Protein AF-0000000079763916 (afdb_homodimer)

Foldseek 3Di:
DVVVVVVVVVVVPPVCDVCVVVVVVVVVVVVVVVVVVVVVVVVVVVVVVVLVVLLVCVVVVHDHDPVCVVVSVVVVVVVVVVVVVVVVVCVVVVD/DVVVVVVVVVVCPPVCDVCVVVVVVVVVVVVVVVVVVVVVVVVVVVVVVVLVVLLVCVVVVHDHDPVCVVVSVVVVVVVVVVVVVVVVVCVVVVD

Structure (mmCIF, N/CA/C/O backbone):
data_AF-0000000079763916-model_v1
#
loop_
_entity.id
_entity.type
_entity.pdbx_description
1 polymer 'Uncharacterized protein'
#
loop_
_atom_site.group_PDB
_atom_site.id
_atom_site.type_symbol
_atom_site.label_atom_id
_atom_site.label_alt_id
_atom_site.label_comp_id
_atom_site.label_asym_id
_atom_site.label_entity_id
_atom_site.label_seq_id
_atom_site.pdbx_PDB_ins_code
_atom_site.Cartn_x
_atom_site.Cartn_y
_atom_site.Cartn_z
_atom_site.occupancy
_atom_site.B_iso_or_equiv
_atom_site.auth_seq_id
_atom_site.auth_comp_id
_atom_site.auth_asym_id
_atom_site.auth_atom_id
_atom_site.pdbx_PDB_model_num
ATOM 1 N N . MET A 1 1 ? 4.301 29.5 -4.023 1 49.72 1 MET A N 1
ATOM 2 C CA . MET A 1 1 ? 5.234 28.391 -3.797 1 49.72 1 MET A CA 1
ATOM 3 C C . MET A 1 1 ? 6.625 28.922 -3.457 1 49.72 1 MET A C 1
ATOM 5 O O . MET A 1 1 ? 7.387 28.266 -2.748 1 49.72 1 MET A O 1
ATOM 9 N N . SER A 1 2 ? 6.918 30.25 -3.809 1 58.72 2 SER A N 1
ATOM 10 C CA . SER A 1 2 ? 8.164 30.984 -3.609 1 58.72 2 SER A CA 1
ATOM 11 C C . SER A 1 2 ? 8.359 31.359 -2.145 1 58.72 2 SER A C 1
ATOM 13 O O . SER A 1 2 ? 9.453 31.219 -1.6 1 58.72 2 SER A O 1
ATOM 15 N N . ASP A 1 3 ? 7.246 31.719 -1.566 1 57.62 3 ASP A N 1
ATOM 16 C CA . ASP A 1 3 ? 7.32 32.219 -0.202 1 57.62 3 ASP A CA 1
ATOM 17 C C . ASP A 1 3 ? 7.68 31.125 0.783 1 57.62 3 ASP A C 1
ATOM 19 O O . ASP A 1 3 ? 8.398 31.359 1.756 1 57.62 3 ASP A O 1
ATOM 23 N N . PHE A 1 4 ? 7.016 29.844 0.634 1 59.59 4 PHE A N 1
ATOM 24 C CA . PHE A 1 4 ? 7.367 28.703 1.463 1 59.59 4 PHE A CA 1
ATOM 25 C C . PHE A 1 4 ? 8.836 28.328 1.286 1 59.59 4 PHE A C 1
ATOM 27 O O . PHE A 1 4 ? 9.547 28.109 2.268 1 59.59 4 PHE A O 1
ATOM 34 N N . PHE A 1 5 ? 9.359 28.453 0.095 1 63.28 5 PHE A N 1
ATOM 35 C CA . PHE A 1 5 ? 10.766 28.172 -0.181 1 63.28 5 PHE A CA 1
ATOM 36 C C . PHE A 1 5 ? 11.664 29.219 0.46 1 63.28 5 PHE A C 1
ATOM 38 O O . PHE A 1 5 ? 12.773 28.922 0.898 1 63.28 5 PHE A O 1
ATOM 45 N N . ASP A 1 6 ? 11.18 30.438 0.448 1 59.22 6 ASP A N 1
ATOM 46 C CA . ASP A 1 6 ? 11.945 31.562 1.003 1 59.22 6 ASP A CA 1
ATOM 47 C C . ASP A 1 6 ? 12.055 31.438 2.521 1 59.22 6 ASP A C 1
ATOM 49 O O . ASP A 1 6 ? 13.109 31.734 3.094 1 59.22 6 ASP A O 1
ATOM 53 N N . THR A 1 7 ? 11 30.953 3.189 1 57.41 7 THR A N 1
ATOM 54 C CA . THR A 1 7 ? 10.984 30.828 4.641 1 57.41 7 THR A CA 1
ATOM 55 C C . THR A 1 7 ? 11.891 29.688 5.094 1 57.41 7 THR A C 1
ATOM 57 O O . THR A 1 7 ? 12.625 29.828 6.078 1 57.41 7 THR A O 1
ATOM 60 N N . ILE A 1 8 ? 12 28.547 4.406 1 56.88 8 ILE A N 1
ATOM 61 C CA . ILE A 1 8 ? 12.961 27.484 4.695 1 56.88 8 ILE A CA 1
ATOM 62 C C . ILE A 1 8 ? 14.367 27.953 4.34 1 56.88 8 ILE A C 1
ATOM 64 O O . ILE A 1 8 ? 15.328 27.656 5.059 1 56.88 8 ILE A O 1
ATOM 68 N N . GLY A 1 9 ? 14.562 28.828 3.303 1 51.16 9 GLY A N 1
ATOM 69 C CA . GLY A 1 9 ? 15.836 29.391 2.889 1 51.16 9 GLY A CA 1
ATOM 70 C C . GLY A 1 9 ? 16.484 30.25 3.961 1 51.16 9 GLY A C 1
ATOM 71 O O . GLY A 1 9 ? 17.703 30.141 4.195 1 51.16 9 GLY A O 1
ATOM 72 N N . LYS A 1 10 ? 15.773 31.219 4.527 1 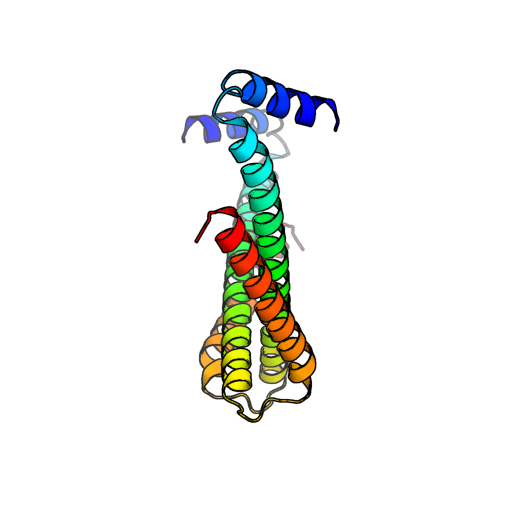52 10 LYS A N 1
ATOM 73 C CA . LYS A 1 10 ? 16.297 32.188 5.492 1 52 10 LYS A CA 1
ATOM 74 C C . LYS A 1 10 ? 16.812 31.484 6.742 1 52 10 LYS A C 1
ATOM 76 O O . LYS A 1 10 ? 17.828 31.891 7.312 1 52 10 LYS A O 1
ATOM 81 N N . ARG A 1 11 ? 16.172 30.547 7.312 1 51.97 11 ARG A N 1
ATOM 82 C CA . ARG A 1 11 ? 16.594 29.859 8.523 1 51.97 11 ARG A CA 1
ATOM 83 C C . ARG A 1 11 ? 17.906 29.125 8.297 1 51.97 11 ARG A C 1
ATOM 85 O O . ARG A 1 11 ? 18.75 29.062 9.195 1 51.97 11 ARG A O 1
ATOM 92 N N . ILE A 1 12 ? 18.125 28.75 7.016 1 50.03 12 ILE A N 1
ATOM 93 C CA . ILE A 1 12 ? 19.391 28.078 6.695 1 50.03 12 ILE A CA 1
ATOM 94 C C . ILE A 1 12 ? 20.484 29.125 6.48 1 50.03 12 ILE A C 1
ATOM 96 O O . ILE A 1 12 ? 21.656 28.859 6.746 1 50.03 12 ILE A O 1
ATOM 100 N N . SER A 1 13 ? 20.125 30.375 6.23 1 42.12 13 SER A N 1
ATOM 101 C CA . SER A 1 13 ? 21.141 31.375 5.891 1 42.12 13 SER A CA 1
ATOM 102 C C . SER A 1 13 ? 22.031 31.688 7.09 1 42.12 13 SER A C 1
ATOM 104 O O . SER A 1 13 ? 23.156 32.188 6.926 1 42.12 13 SER A O 1
ATOM 106 N N . ASP A 1 14 ? 21.562 31.859 8.312 1 41.09 14 ASP A N 1
ATOM 107 C CA . ASP A 1 14 ? 22.531 32.281 9.312 1 41.09 14 ASP A CA 1
ATOM 108 C C . ASP A 1 14 ? 23.719 31.344 9.367 1 41.09 14 ASP A C 1
ATOM 110 O O . ASP A 1 14 ? 24.859 31.797 9.516 1 41.09 14 ASP A O 1
ATOM 114 N N . THR A 1 15 ? 23.547 30.234 9.914 1 48.81 15 THR A N 1
ATOM 115 C CA . THR A 1 15 ? 24.703 29.422 10.312 1 48.81 15 THR A CA 1
ATOM 116 C C . THR A 1 15 ? 25.438 28.891 9.094 1 48.81 15 THR A C 1
ATOM 118 O O . THR A 1 15 ? 26.453 28.188 9.227 1 48.81 15 THR A O 1
ATOM 121 N N . VAL A 1 16 ? 25.5 29.656 7.891 1 46.59 16 VAL A N 1
ATOM 122 C CA . VAL A 1 16 ? 26.016 29.406 6.543 1 46.59 16 VAL A CA 1
ATOM 123 C C . VAL A 1 16 ? 27.531 29.422 6.555 1 46.59 16 VAL A C 1
ATOM 125 O O . VAL A 1 16 ? 28.172 28.859 5.664 1 46.59 16 VAL A O 1
ATOM 128 N N . ASP A 1 17 ? 28.219 30.234 7.375 1 42.12 17 ASP A N 1
ATOM 129 C CA . ASP A 1 17 ? 29.641 30.312 7.062 1 42.12 17 ASP A CA 1
ATOM 130 C C . ASP A 1 17 ? 30.219 28.922 6.797 1 42.12 17 ASP A C 1
ATOM 132 O O . ASP A 1 17 ? 30.922 28.719 5.809 1 42.12 17 ASP A O 1
ATOM 136 N N . ASP A 1 18 ? 30.875 28.219 7.789 1 42.34 18 ASP A N 1
ATOM 137 C CA . ASP A 1 18 ? 31.625 26.984 7.586 1 42.34 18 ASP A CA 1
ATOM 138 C C . ASP A 1 18 ? 30.75 25.906 6.93 1 42.34 18 ASP A C 1
ATOM 140 O O . ASP A 1 18 ? 31.234 24.828 6.59 1 42.34 18 ASP A O 1
ATOM 144 N N . LEU A 1 19 ? 29.359 25.875 7.121 1 43.84 19 LEU A N 1
ATOM 145 C CA . LEU A 1 19 ? 28.297 24.938 6.82 1 43.84 19 LEU A CA 1
ATOM 146 C C . LEU A 1 19 ? 27.844 25.062 5.371 1 43.84 19 LEU A C 1
ATOM 148 O O . LEU A 1 19 ? 26.906 24.391 4.941 1 43.84 19 LEU A O 1
ATOM 152 N N . GLY A 1 20 ? 28.094 25.906 4.594 1 49.03 20 GLY A N 1
ATOM 153 C CA . GLY A 1 20 ? 27.672 26.172 3.229 1 49.03 20 GLY A CA 1
ATOM 154 C C . GLY A 1 20 ? 27.672 24.938 2.35 1 49.03 20 GLY A C 1
ATOM 155 O O . GLY A 1 20 ? 26.766 24.734 1.543 1 49.03 20 GLY A O 1
ATOM 156 N N . LYS A 1 21 ? 28.828 24.312 2.035 1 54.84 21 LYS A N 1
ATOM 157 C CA . LYS A 1 21 ? 28.953 23.062 1.285 1 54.84 21 LYS A CA 1
ATOM 158 C C . LYS A 1 21 ? 27.938 22.031 1.786 1 54.84 21 LYS A C 1
ATOM 160 O O . LYS A 1 21 ? 27.391 21.266 0.996 1 54.84 21 LYS A O 1
ATOM 165 N N . LYS A 1 22 ? 27.641 22.016 2.977 1 60.91 22 LYS A N 1
ATOM 166 C CA . LYS A 1 22 ? 26.75 21.047 3.578 1 60.91 22 LYS A CA 1
ATOM 167 C C . LYS A 1 22 ? 25.297 21.297 3.174 1 60.91 22 LYS A C 1
ATOM 169 O O . LYS A 1 22 ? 24.516 20.359 3.006 1 60.91 22 LYS A O 1
ATOM 174 N N . ALA A 1 23 ? 25 22.672 2.848 1 61.97 23 ALA A N 1
ATOM 175 C CA . ALA A 1 23 ? 23.625 22.984 2.439 1 61.97 23 ALA A CA 1
ATOM 176 C C . ALA A 1 23 ? 23.297 22.344 1.088 1 61.97 23 ALA A C 1
ATOM 178 O O . ALA A 1 23 ? 22.219 21.781 0.907 1 61.97 23 ALA A O 1
ATOM 179 N N . GLY A 1 24 ? 24.203 22.547 0.116 1 70.75 24 GLY A N 1
ATOM 180 C CA . GLY A 1 24 ? 24 21.922 -1.185 1 70.75 24 GLY A CA 1
ATOM 181 C C . GLY A 1 24 ? 23.922 20.406 -1.121 1 70.75 24 GLY A C 1
ATOM 182 O O . GLY A 1 24 ? 23.047 19.812 -1.738 1 70.75 24 GLY A O 1
ATOM 183 N N . ASP A 1 25 ? 24.719 19.906 -0.283 1 80.69 25 ASP A N 1
ATOM 184 C CA . ASP A 1 25 ? 24.75 18.453 -0.118 1 80.69 25 ASP A CA 1
ATOM 185 C C . ASP A 1 25 ? 23.453 17.953 0.502 1 80.69 25 ASP A C 1
ATOM 187 O O . ASP A 1 25 ? 22.922 16.922 0.079 1 80.69 25 ASP A O 1
ATOM 191 N N . THR A 1 26 ? 22.984 18.844 1.392 1 83.81 26 THR A N 1
ATOM 192 C CA . THR A 1 26 ? 21.781 18.422 2.09 1 83.81 26 THR A CA 1
ATOM 193 C C . THR A 1 26 ? 20.578 18.422 1.145 1 83.81 26 THR A C 1
ATOM 195 O O . THR A 1 26 ? 19.781 17.484 1.145 1 83.81 26 THR A O 1
ATOM 198 N N . ILE A 1 27 ? 20.516 19.5 0.321 1 88.88 27 ILE A N 1
ATOM 199 C CA . ILE A 1 27 ? 19.406 19.594 -0.627 1 88.88 27 ILE A CA 1
ATOM 200 C C . ILE A 1 27 ? 19.5 18.438 -1.63 1 88.88 27 ILE A C 1
ATOM 202 O O . ILE A 1 27 ? 18.484 17.812 -1.969 1 88.88 27 ILE A O 1
ATOM 206 N N . ASP A 1 28 ? 20.656 18.109 -2.07 1 91.5 28 ASP A N 1
AT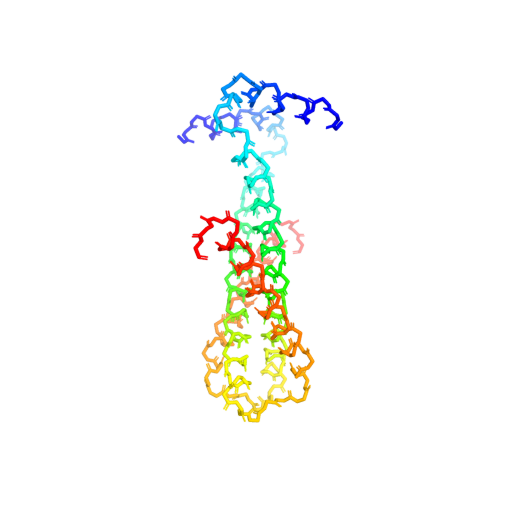OM 207 C CA . ASP A 1 28 ? 20.844 17.047 -3.041 1 91.5 28 ASP A CA 1
ATOM 208 C C . ASP A 1 28 ? 20.516 15.68 -2.426 1 91.5 28 ASP A C 1
ATOM 210 O O . ASP A 1 28 ? 19.875 14.844 -3.066 1 91.5 28 ASP A O 1
ATOM 214 N N . ILE A 1 29 ? 20.859 15.547 -1.24 1 94.5 29 ILE A N 1
ATOM 215 C CA . ILE A 1 29 ? 20.547 14.297 -0.543 1 94.5 29 ILE A CA 1
ATOM 216 C C . ILE A 1 29 ? 19.031 14.164 -0.372 1 94.5 29 ILE A C 1
ATOM 218 O O . ILE A 1 29 ? 18.469 13.094 -0.602 1 94.5 29 ILE A O 1
ATOM 222 N N . GLN A 1 30 ? 18.438 15.266 0.004 1 93.44 30 GLN A N 1
ATOM 223 C CA . GLN A 1 30 ? 16.984 15.219 0.2 1 93.44 30 GLN A CA 1
ATOM 224 C C . GLN A 1 30 ? 16.266 14.883 -1.101 1 93.44 30 GLN A C 1
ATOM 226 O O . GLN A 1 30 ? 15.289 14.125 -1.098 1 93.44 30 GLN A O 1
ATOM 231 N N . LYS A 1 31 ? 16.75 15.391 -2.137 1 95.19 31 LYS A N 1
ATOM 232 C CA . LYS A 1 31 ? 16.172 15.102 -3.447 1 95.19 31 LYS A CA 1
ATOM 233 C C . LYS A 1 31 ? 16.281 13.617 -3.777 1 95.19 31 LYS A C 1
ATOM 235 O O . LYS A 1 31 ? 15.328 13.016 -4.27 1 95.19 31 LYS A O 1
ATOM 240 N N . LYS A 1 32 ? 17.375 13.039 -3.514 1 96.69 32 LYS A N 1
ATOM 241 C CA . LYS A 1 32 ? 17.578 11.617 -3.783 1 96.69 32 LYS A CA 1
ATOM 242 C C . LYS A 1 32 ? 16.688 10.758 -2.885 1 96.69 32 LYS A C 1
ATOM 244 O O . LYS A 1 32 ? 16.125 9.758 -3.334 1 96.69 32 LYS A O 1
ATOM 249 N N . LYS A 1 33 ? 16.578 11.18 -1.694 1 96.56 33 LYS A N 1
ATOM 250 C CA . LYS A 1 33 ? 15.703 10.445 -0.78 1 96.56 33 LYS A CA 1
ATOM 251 C C . LYS A 1 33 ? 14.25 10.5 -1.245 1 96.56 33 LYS A C 1
ATOM 253 O O . LYS A 1 33 ? 13.531 9.5 -1.162 1 96.56 33 LYS A O 1
ATOM 258 N N . ASN A 1 34 ? 13.883 11.672 -1.695 1 97.62 34 ASN A N 1
ATOM 259 C CA . ASN A 1 34 ? 12.539 11.797 -2.238 1 97.62 34 ASN A CA 1
ATOM 260 C C . ASN A 1 34 ? 12.336 10.898 -3.453 1 97.62 34 ASN A C 1
ATOM 262 O O . ASN A 1 34 ? 11.258 10.312 -3.627 1 97.62 34 ASN A O 1
ATOM 266 N N . GLU A 1 35 ? 13.305 10.812 -4.258 1 97.31 35 GLU A N 1
ATOM 267 C CA . GLU A 1 35 ? 13.266 9.898 -5.402 1 97.31 35 GLU A CA 1
ATOM 268 C C . GLU A 1 35 ? 13.102 8.453 -4.949 1 97.31 35 GLU A C 1
ATOM 270 O O . GLU A 1 35 ? 12.281 7.711 -5.504 1 97.31 35 GLU A O 1
ATOM 275 N N . ILE A 1 36 ? 13.797 8.07 -3.996 1 98.19 36 ILE A N 1
ATOM 276 C CA . ILE A 1 36 ? 13.734 6.715 -3.467 1 98.19 36 ILE A CA 1
ATOM 277 C C . ILE A 1 36 ? 12.336 6.434 -2.932 1 98.19 36 ILE A C 1
ATOM 279 O O . ILE A 1 36 ? 11.781 5.355 -3.158 1 98.19 36 ILE A O 1
ATOM 283 N N . TYR A 1 37 ? 11.82 7.395 -2.26 1 97.56 37 TYR A N 1
ATOM 284 C CA . TYR A 1 37 ? 10.469 7.223 -1.736 1 97.56 37 TYR A CA 1
ATOM 285 C C . TYR A 1 37 ? 9.477 6.973 -2.863 1 97.56 37 TYR A C 1
ATOM 287 O O . TYR A 1 37 ? 8.617 6.094 -2.758 1 97.56 37 TYR A O 1
ATOM 295 N N . GLY A 1 38 ? 9.539 7.738 -3.881 1 97.75 38 GLY A N 1
ATOM 296 C CA . GLY A 1 38 ? 8.68 7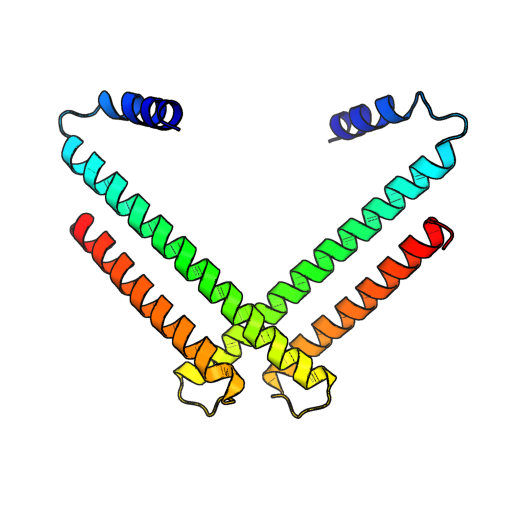.543 -5.039 1 97.75 38 GLY A CA 1
ATOM 297 C C . GLY A 1 38 ? 8.844 6.18 -5.68 1 97.75 38 GLY A C 1
ATOM 298 O O . GLY A 1 38 ? 7.855 5.531 -6.031 1 97.75 38 GLY A O 1
ATOM 299 N N . LEU A 1 39 ? 10.047 5.742 -5.824 1 97.75 39 LEU A N 1
ATOM 300 C CA . LEU A 1 39 ? 10.336 4.438 -6.41 1 97.75 39 LEU A CA 1
ATOM 301 C C . LEU A 1 39 ? 9.75 3.314 -5.559 1 97.75 39 LEU A C 1
ATOM 303 O O . LEU A 1 39 ? 9.148 2.377 -6.09 1 97.75 39 LEU A O 1
ATOM 307 N N . LYS A 1 40 ? 9.953 3.434 -4.281 1 97.38 40 LYS A N 1
ATOM 308 C CA . LYS A 1 40 ? 9.445 2.41 -3.373 1 97.38 40 LYS A CA 1
ATOM 309 C C . LYS A 1 40 ? 7.918 2.375 -3.387 1 97.38 40 LYS A C 1
ATOM 311 O O . LYS A 1 40 ? 7.316 1.3 -3.328 1 97.38 40 LYS A O 1
ATOM 316 N N . ARG A 1 41 ? 7.328 3.5 -3.445 1 97.06 41 ARG A N 1
ATOM 317 C CA . ARG A 1 41 ? 5.875 3.588 -3.541 1 97.06 41 ARG A CA 1
ATOM 318 C C . ARG A 1 41 ? 5.367 2.893 -4.801 1 97.06 41 ARG A C 1
ATOM 320 O O . ARG A 1 41 ? 4.41 2.113 -4.746 1 97.06 41 ARG A O 1
ATOM 327 N N . ASP A 1 42 ? 5.988 3.166 -5.871 1 97.75 42 ASP A N 1
ATOM 328 C CA . ASP A 1 42 ? 5.605 2.555 -7.137 1 97.75 42 ASP A CA 1
ATOM 329 C C . ASP A 1 42 ? 5.801 1.04 -7.098 1 97.75 42 ASP A C 1
ATOM 331 O O . ASP A 1 42 ? 4.988 0.289 -7.641 1 97.75 42 ASP A O 1
ATOM 335 N N . SER A 1 43 ? 6.848 0.619 -6.512 1 97.94 43 SER A N 1
ATOM 336 C CA . SER A 1 43 ? 7.094 -0.812 -6.375 1 97.94 43 SER A CA 1
ATOM 337 C C . SER A 1 43 ? 6.016 -1.481 -5.527 1 97.94 43 SER A C 1
ATOM 339 O O . SER A 1 43 ? 5.562 -2.582 -5.848 1 97.94 43 SER A O 1
ATOM 341 N N . GLU A 1 44 ? 5.664 -0.82 -4.445 1 97 44 GLU A N 1
ATOM 342 C CA . GLU A 1 44 ? 4.586 -1.337 -3.609 1 97 44 GLU A CA 1
ATOM 343 C C . GLU A 1 44 ? 3.283 -1.456 -4.398 1 97 44 GLU A C 1
ATOM 345 O O . GLU A 1 44 ? 2.531 -2.416 -4.223 1 97 44 GLU A O 1
ATOM 350 N N . ARG A 1 45 ? 3.002 -0.542 -5.246 1 97.56 45 ARG A N 1
ATOM 351 C CA . ARG A 1 45 ? 1.812 -0.581 -6.09 1 97.56 45 ARG A CA 1
ATOM 352 C C . ARG A 1 45 ? 1.837 -1.792 -7.016 1 97.56 45 ARG A C 1
ATOM 354 O O . ARG A 1 45 ? 0.828 -2.484 -7.168 1 97.56 45 ARG A O 1
ATOM 361 N N . ASP A 1 46 ? 2.979 -1.987 -7.602 1 97.62 46 ASP A N 1
ATOM 362 C CA . ASP A 1 46 ? 3.104 -3.129 -8.508 1 97.62 46 ASP A CA 1
ATOM 363 C C . ASP A 1 46 ? 2.979 -4.445 -7.742 1 97.62 46 ASP A C 1
ATOM 365 O O . ASP A 1 46 ? 2.379 -5.402 -8.242 1 97.62 46 ASP A O 1
ATOM 369 N N . MET A 1 47 ? 3.564 -4.434 -6.574 1 97.56 47 MET A N 1
ATOM 370 C CA . MET A 1 47 ? 3.424 -5.625 -5.742 1 97.56 47 MET A CA 1
ATOM 371 C C . MET A 1 47 ? 1.959 -5.887 -5.41 1 97.56 47 MET A C 1
ATOM 373 O O . MET A 1 47 ? 1.493 -7.023 -5.496 1 97.56 47 MET A O 1
ATOM 377 N N . THR A 1 48 ? 1.29 -4.887 -5.039 1 97.94 48 THR A N 1
ATOM 378 C CA . THR A 1 48 ? -0.136 -5.012 -4.762 1 97.94 48 THR A CA 1
ATOM 379 C C . THR A 1 48 ? -0.885 -5.52 -5.988 1 97.94 48 THR A C 1
ATOM 381 O O . THR A 1 48 ? -1.781 -6.359 -5.871 1 97.94 48 THR A O 1
ATOM 384 N N . GLU A 1 49 ? -0.523 -5.082 -7.168 1 97.5 49 GLU A N 1
ATOM 385 C CA . GLU A 1 49 ? -1.152 -5.52 -8.414 1 97.5 49 GLU A CA 1
ATOM 386 C C . GLU A 1 49 ? -0.904 -7.004 -8.664 1 97.5 49 GLU A C 1
ATOM 388 O O . GLU A 1 49 ? -1.812 -7.727 -9.078 1 97.5 49 GLU A O 1
ATOM 393 N N . ILE A 1 50 ? 0.259 -7.41 -8.492 1 97.06 50 ILE A N 1
ATOM 394 C CA . ILE A 1 50 ? 0.583 -8.828 -8.625 1 97.06 50 ILE A CA 1
ATOM 395 C C . ILE A 1 50 ? -0.291 -9.641 -7.676 1 97.06 50 ILE A C 1
ATOM 397 O O . ILE A 1 50 ? -0.889 -10.641 -8.078 1 97.06 50 ILE A O 1
ATOM 401 N N . GLY A 1 51 ? -0.3 -9.195 -6.406 1 96.88 51 GLY A N 1
ATOM 402 C CA . GLY A 1 51 ? -1.143 -9.867 -5.438 1 96.88 51 GLY A CA 1
ATOM 403 C C . GLY A 1 51 ? -2.598 -9.945 -5.855 1 96.88 51 GLY A C 1
ATOM 404 O O . GLY A 1 51 ? -3.252 -10.969 -5.668 1 96.88 51 GLY A O 1
ATOM 405 N N . ARG A 1 52 ? -3.078 -8.875 -6.395 1 96.75 52 ARG A N 1
ATOM 406 C CA . ARG A 1 52 ? -4.453 -8.828 -6.875 1 96.75 52 ARG A CA 1
ATOM 407 C C . ARG A 1 52 ? -4.688 -9.867 -7.965 1 96.75 52 ARG A C 1
ATOM 409 O O . ARG A 1 52 ? -5.711 -10.555 -7.969 1 96.75 52 ARG A O 1
ATOM 416 N N . LEU A 1 53 ? -3.777 -10.008 -8.875 1 95.69 53 LEU A N 1
ATOM 417 C CA . LEU A 1 53 ? -3.896 -10.953 -9.977 1 95.69 53 LEU A CA 1
ATOM 418 C C . LEU A 1 53 ? -3.896 -12.391 -9.453 1 95.69 53 LEU A C 1
ATOM 420 O O . LEU A 1 53 ? -4.672 -13.227 -9.922 1 95.69 53 LEU A O 1
ATOM 424 N N . VAL A 1 54 ? -3.086 -12.641 -8.531 1 95.75 54 VAL A N 1
ATOM 425 C CA . VAL A 1 54 ? -3.035 -13.961 -7.906 1 95.75 54 VAL A CA 1
ATOM 426 C C . VAL A 1 54 ? -4.363 -14.258 -7.215 1 95.75 54 VAL A C 1
ATOM 428 O O . VAL A 1 54 ? -4.91 -15.352 -7.355 1 95.75 54 VAL A O 1
ATOM 431 N N . TYR A 1 55 ? -4.871 -13.328 -6.535 1 96.56 55 TYR A N 1
ATOM 432 C CA . TYR A 1 55 ? -6.125 -13.508 -5.812 1 96.56 55 TYR A CA 1
ATOM 433 C C . TYR A 1 55 ? -7.281 -13.727 -6.777 1 96.56 55 TYR A C 1
ATOM 435 O O . TYR A 1 55 ? -8.172 -14.547 -6.516 1 96.56 55 TYR A O 1
ATOM 443 N N . GLU A 1 56 ? -7.273 -13.047 -7.855 1 95.5 56 GLU A N 1
ATOM 444 C CA . GLU A 1 56 ? -8.297 -13.242 -8.875 1 95.5 56 GLU A CA 1
ATOM 445 C C . GLU A 1 56 ? -8.273 -14.672 -9.414 1 95.5 56 GLU A C 1
ATOM 447 O O . GLU A 1 56 ? -9.328 -15.273 -9.625 1 95.5 56 GLU A O 1
ATOM 452 N N . ARG A 1 57 ? -7.117 -15.117 -9.586 1 93.94 57 ARG A N 1
ATOM 453 C CA . ARG A 1 57 ? -6.988 -16.5 -10.039 1 93.94 57 ARG A CA 1
ATOM 454 C C . ARG A 1 57 ? -7.512 -17.469 -8.984 1 93.94 57 ARG A C 1
ATOM 456 O O . ARG A 1 57 ? -8.188 -18.438 -9.312 1 93.94 57 ARG A O 1
ATOM 463 N N . PHE A 1 58 ? -7.238 -17.219 -7.805 1 95.5 58 PHE A N 1
ATOM 464 C CA . PHE A 1 58 ? -7.746 -18 -6.691 1 95.5 58 PHE A CA 1
ATOM 465 C C . PHE A 1 58 ? -9.266 -18.031 -6.695 1 95.5 58 PHE A C 1
ATOM 467 O O . PHE A 1 58 ? -9.875 -19.094 -6.57 1 95.5 58 PHE A O 1
ATOM 474 N N . LYS A 1 59 ? -9.82 -16.953 -6.918 1 95.06 59 LYS A N 1
ATOM 475 C CA . LYS A 1 59 ? -11.281 -16.844 -6.926 1 95.06 59 LYS A CA 1
ATOM 476 C C . LYS A 1 59 ? -11.883 -17.609 -8.094 1 95.06 59 LYS A C 1
ATOM 478 O O . LYS A 1 59 ? -13.016 -18.109 -7.996 1 95.06 59 LYS A O 1
ATOM 483 N N . GLN A 1 60 ? -11.109 -17.672 -9.141 1 94.56 60 GLN A N 1
ATOM 484 C CA . GLN A 1 60 ? -11.586 -18.359 -10.328 1 94.56 60 GLN A CA 1
ATOM 485 C C . GLN A 1 60 ? -11.359 -19.875 -10.227 1 94.56 60 GLN A C 1
ATOM 487 O O . GLN A 1 60 ? -11.742 -20.625 -11.125 1 94.56 60 GLN A O 1
ATOM 492 N N . GLY A 1 61 ? -10.742 -20.281 -9.148 1 91.38 61 GLY A N 1
ATOM 493 C CA . GLY A 1 61 ? -10.539 -21.703 -8.922 1 91.38 61 GLY A CA 1
ATOM 494 C C . GLY A 1 61 ? -9.273 -22.234 -9.57 1 91.38 61 GLY A C 1
ATOM 495 O O . GLY A 1 61 ? -9.086 -23.453 -9.68 1 91.38 61 GLY A O 1
ATOM 496 N N . GLU A 1 62 ? -8.453 -21.375 -10.023 1 87.62 62 GLU A N 1
ATOM 497 C CA . GLU A 1 62 ? -7.195 -21.812 -10.617 1 87.62 62 GLU A CA 1
ATOM 498 C C . GLU A 1 62 ? -6.223 -22.297 -9.539 1 87.62 62 GLU A C 1
ATOM 500 O O . GLU A 1 62 ? -6.359 -21.938 -8.367 1 87.62 62 GLU A O 1
ATOM 505 N N . VAL A 1 63 ? -5.348 -23.188 -10.039 1 80.19 63 VAL A N 1
ATOM 506 C CA . VAL A 1 63 ? -4.352 -23.703 -9.102 1 80.19 63 VAL A CA 1
ATOM 507 C C . VAL A 1 63 ? -3.398 -22.578 -8.703 1 80.19 63 VAL A C 1
ATOM 509 O O . VAL A 1 63 ? -2.799 -21.922 -9.562 1 80.19 63 VAL A O 1
ATOM 512 N N . VAL A 1 64 ? -3.516 -22.266 -7.418 1 83.75 64 VAL A N 1
ATOM 513 C CA . VAL A 1 64 ? -2.594 -21.281 -6.852 1 83.75 64 VAL A CA 1
ATOM 514 C C . VAL A 1 64 ? -1.632 -21.969 -5.887 1 83.75 64 VAL A C 1
ATOM 516 O O . VAL A 1 64 ? -1.993 -22.953 -5.238 1 83.75 64 VAL A O 1
ATOM 519 N N . ASP A 1 65 ? -0.468 -21.484 -5.883 1 86.62 65 ASP A N 1
ATOM 520 C CA . ASP A 1 65 ? 0.527 -22.047 -4.98 1 86.62 65 ASP A CA 1
ATOM 521 C C . ASP A 1 65 ? 0.021 -22.062 -3.541 1 86.62 65 ASP A C 1
ATOM 523 O O . ASP A 1 65 ? -0.626 -21.109 -3.096 1 86.62 65 ASP A O 1
ATOM 527 N N . THR A 1 66 ? 0.337 -23.156 -2.85 1 86.56 66 THR A N 1
ATOM 528 C CA . THR A 1 66 ? -0.125 -23.375 -1.483 1 86.56 66 THR A CA 1
ATOM 529 C C . THR A 1 66 ? 0.342 -22.234 -0.572 1 86.56 66 THR A C 1
ATOM 531 O O . THR A 1 66 ? -0.323 -21.906 0.414 1 86.56 66 THR A O 1
ATOM 534 N N . ASP A 1 67 ? 1.427 -21.562 -0.988 1 88.31 67 ASP A N 1
ATOM 535 C CA . ASP A 1 67 ? 2.021 -20.516 -0.164 1 88.31 67 ASP A CA 1
ATOM 536 C C . ASP A 1 67 ? 1.126 -19.281 -0.117 1 88.31 67 ASP A C 1
ATOM 538 O O . ASP A 1 67 ? 1.251 -18.453 0.787 1 88.31 67 ASP A O 1
ATOM 542 N N . PHE A 1 68 ? 0.246 -19.25 -1.062 1 94 68 PHE A N 1
ATOM 543 C CA . PHE A 1 68 ? -0.562 -18.047 -1.162 1 94 68 PHE A CA 1
ATOM 544 C C . PHE A 1 68 ? -1.962 -18.281 -0.608 1 94 68 PHE A C 1
ATOM 546 O O . PHE A 1 68 ? -2.705 -17.328 -0.357 1 94 68 PHE A O 1
ATOM 553 N N . ILE A 1 69 ? -2.318 -19.531 -0.356 1 94.69 69 ILE A N 1
ATOM 554 C CA . ILE A 1 69 ? -3.699 -19.922 -0.089 1 94.69 69 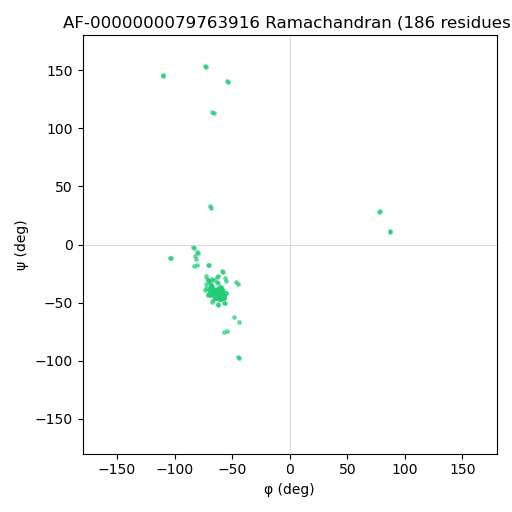ILE A CA 1
ATOM 555 C C . ILE A 1 69 ? -4.172 -19.281 1.215 1 94.69 69 ILE A C 1
ATOM 557 O O . ILE A 1 69 ? -5.273 -18.734 1.279 1 94.69 69 ILE A O 1
ATOM 561 N N . ALA A 1 70 ? -3.305 -19.375 2.225 1 96.12 70 ALA A N 1
ATOM 562 C CA . ALA A 1 70 ? -3.691 -18.812 3.518 1 96.12 70 ALA A CA 1
ATOM 563 C C . ALA A 1 70 ? -3.992 -17.328 3.402 1 96.12 70 ALA A C 1
ATOM 565 O O . ALA A 1 70 ? -4.953 -16.828 4 1 96.12 70 ALA A O 1
ATOM 566 N N . LEU A 1 71 ? -3.201 -16.656 2.686 1 97.44 71 LEU A N 1
ATOM 567 C CA . LEU A 1 71 ? -3.404 -15.227 2.496 1 97.44 71 LEU A CA 1
ATOM 568 C C . LEU A 1 71 ? -4.668 -14.961 1.687 1 97.44 71 LEU A C 1
ATOM 570 O O . LEU A 1 71 ? -5.441 -14.055 2.014 1 97.44 71 LEU A O 1
ATOM 574 N N . CYS A 1 72 ? -4.895 -15.695 0.67 1 96.88 72 CYS A N 1
ATOM 575 C CA . CYS A 1 72 ? -6.082 -15.539 -0.164 1 96.88 72 CYS A CA 1
ATOM 576 C C . CYS A 1 72 ? -7.352 -15.789 0.643 1 96.88 72 CYS A C 1
ATOM 578 O O . CYS A 1 72 ? -8.328 -15.047 0.52 1 96.88 72 CYS A O 1
ATOM 580 N N . GLU A 1 73 ? -7.281 -16.844 1.454 1 97.12 73 GLU A N 1
ATOM 581 C CA . GLU A 1 73 ? -8.438 -17.156 2.283 1 97.12 73 GLU A CA 1
ATOM 582 C C . GLU A 1 73 ? -8.742 -16.047 3.271 1 97.12 73 GLU A C 1
ATOM 584 O O . GLU A 1 73 ? -9.906 -15.734 3.527 1 97.12 73 GLU A O 1
ATOM 589 N N . ALA A 1 74 ? -7.703 -15.508 3.801 1 97.94 74 ALA A N 1
ATOM 590 C CA . ALA A 1 74 ? -7.887 -14.383 4.715 1 97.94 74 ALA A CA 1
ATOM 591 C C . ALA A 1 74 ? -8.547 -13.203 4.004 1 97.94 74 ALA A C 1
ATOM 593 O O . ALA A 1 74 ? -9.438 -12.555 4.559 1 97.94 74 ALA A O 1
ATOM 594 N N . ILE A 1 75 ? -8.141 -12.891 2.84 1 97.88 75 ILE A N 1
ATOM 595 C CA . ILE A 1 75 ? -8.719 -11.812 2.045 1 97.88 75 ILE A CA 1
ATOM 596 C C . ILE A 1 75 ? -10.188 -12.109 1.763 1 97.88 75 ILE A C 1
ATOM 598 O O . ILE A 1 75 ? -11.039 -11.227 1.894 1 97.88 75 ILE A O 1
ATOM 602 N N . GLU A 1 76 ? -10.422 -13.32 1.361 1 97.62 76 GLU A N 1
ATOM 603 C CA . GLU A 1 76 ? -11.797 -13.727 1.08 1 97.62 76 GLU A CA 1
ATOM 604 C C . GLU A 1 76 ? -12.688 -13.516 2.297 1 97.62 76 GLU A C 1
ATOM 606 O O . GLU A 1 76 ? -13.805 -13.008 2.172 1 97.62 76 GLU A O 1
ATOM 611 N N . LYS A 1 77 ? -12.203 -13.93 3.42 1 98.25 77 LYS A N 1
ATOM 612 C CA . LYS A 1 77 ? -12.953 -13.75 4.66 1 98.25 77 LYS A CA 1
ATOM 613 C C . LYS A 1 77 ? -13.234 -12.273 4.926 1 98.25 77 LYS A C 1
ATOM 615 O O . LYS A 1 77 ? -14.336 -11.922 5.348 1 98.25 77 LYS A O 1
ATOM 620 N N . ARG A 1 78 ? -12.242 -11.461 4.672 1 98.31 78 ARG A N 1
ATOM 621 C CA . ARG A 1 78 ? -12.438 -10.031 4.895 1 98.31 78 ARG A CA 1
ATOM 622 C C . ARG A 1 78 ? -13.43 -9.453 3.896 1 98.31 78 ARG A C 1
ATOM 624 O O . ARG A 1 78 ? -14.188 -8.531 4.227 1 98.31 78 ARG A O 1
ATOM 631 N N . GLU A 1 79 ? -13.438 -9.93 2.672 1 97.38 79 GLU A N 1
ATOM 632 C CA . GLU A 1 79 ? -14.438 -9.508 1.689 1 97.38 79 GLU A CA 1
ATOM 633 C C . GLU A 1 79 ? -15.852 -9.828 2.162 1 97.38 79 GLU A C 1
ATOM 635 O O . GLU A 1 79 ? -16.766 -9.023 1.979 1 97.38 79 GLU A O 1
ATOM 640 N N . GLU A 1 80 ? -16 -11.023 2.748 1 98.06 80 GLU A N 1
ATOM 641 C CA . GLU A 1 80 ? -17.297 -11.406 3.297 1 98.06 80 GLU A CA 1
ATOM 642 C C . GLU A 1 80 ? -17.719 -10.477 4.434 1 98.06 80 GLU A C 1
ATOM 644 O O . GLU A 1 80 ? -18.891 -10.086 4.523 1 98.06 80 GLU A O 1
ATOM 649 N N . GLN A 1 81 ? -16.734 -10.188 5.262 1 98.19 81 GLN A N 1
ATOM 650 C CA . GLN A 1 81 ? -17 -9.266 6.355 1 98.19 81 GLN A CA 1
ATOM 651 C C . GLN A 1 81 ? -17.391 -7.883 5.828 1 98.19 81 GLN A C 1
ATOM 653 O O . GLN A 1 81 ? -18.281 -7.227 6.387 1 98.19 81 GLN A O 1
ATOM 658 N N . THR A 1 82 ? -16.734 -7.473 4.836 1 97.69 82 THR A N 1
ATOM 659 C CA . THR A 1 82 ? -17.047 -6.195 4.203 1 97.69 82 THR A CA 1
ATOM 660 C C . THR A 1 82 ? -18.484 -6.188 3.691 1 97.69 82 THR A C 1
ATOM 662 O O . THR A 1 82 ? -19.203 -5.207 3.877 1 97.69 82 THR A O 1
ATOM 665 N N . GLU A 1 83 ? -18.891 -7.25 3.102 1 97.56 83 GLU A N 1
ATOM 666 C CA . GLU A 1 83 ? -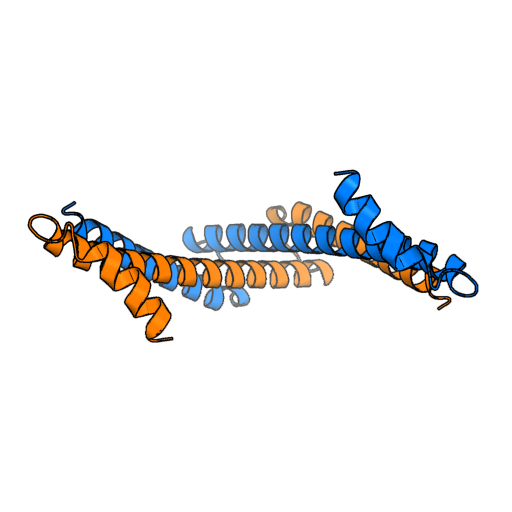20.25 -7.379 2.596 1 97.56 83 GLU A CA 1
ATOM 667 C C . GLU A 1 83 ? -21.266 -7.297 3.727 1 97.56 83 GLU A C 1
ATOM 669 O O . GLU A 1 83 ? -22.312 -6.656 3.582 1 97.56 83 GLU A O 1
ATOM 674 N N . VAL A 1 84 ? -21.016 -7.945 4.73 1 97.69 84 VAL A N 1
ATOM 675 C CA . VAL A 1 84 ? -21.906 -7.918 5.895 1 97.69 84 VAL A CA 1
ATOM 676 C C . VAL A 1 84 ? -22.062 -6.48 6.391 1 97.69 84 VAL A C 1
ATOM 678 O O . VAL A 1 84 ? -23.172 -6.035 6.68 1 97.69 84 VAL A O 1
ATOM 681 N N . CYS A 1 85 ? -20.906 -5.797 6.477 1 97.69 85 CYS A N 1
ATOM 682 C CA . CYS A 1 85 ? -20.938 -4.406 6.914 1 97.69 85 CYS A CA 1
ATOM 683 C C . CYS A 1 85 ? -21.781 -3.555 5.965 1 97.69 85 CYS A C 1
ATOM 685 O O . CYS A 1 85 ? -22.562 -2.715 6.406 1 97.69 85 CYS A O 1
ATOM 687 N N . GLU A 1 86 ? -21.594 -3.77 4.719 1 97 86 GLU A N 1
ATOM 688 C CA . GLU A 1 86 ? -22.344 -3.021 3.711 1 97 86 GLU A CA 1
ATOM 689 C C . GLU A 1 86 ? -23.828 -3.295 3.816 1 97 86 GLU A C 1
ATOM 691 O O . GLU A 1 86 ? -24.656 -2.387 3.648 1 97 86 GLU A O 1
ATOM 696 N N . GLN A 1 87 ? -24.219 -4.516 4.07 1 96.94 87 GLN A N 1
ATOM 697 C CA . GLN A 1 87 ? -25.625 -4.875 4.254 1 96.94 87 GLN A CA 1
ATOM 698 C C . GLN A 1 87 ? -26.203 -4.203 5.492 1 96.94 87 GLN A C 1
ATOM 700 O O . GLN A 1 87 ? -27.359 -3.752 5.473 1 96.94 87 GLN A O 1
ATOM 705 N N . GLU A 1 88 ? -25.453 -4.145 6.52 1 95.94 88 GLU A N 1
ATOM 706 C CA . GLU A 1 88 ? -25.891 -3.469 7.734 1 95.94 88 GLU A CA 1
ATOM 707 C C . GLU A 1 88 ? -26.109 -1.977 7.492 1 95.94 88 GLU A C 1
ATOM 709 O O . GLU A 1 88 ? -27.078 -1.393 7.988 1 95.94 88 GLU A O 1
ATOM 714 N N . ILE A 1 89 ? -25.219 -1.43 6.797 1 95.81 89 ILE A N 1
ATOM 715 C CA . ILE A 1 89 ? -25.344 -0.015 6.465 1 95.81 89 ILE A CA 1
ATOM 716 C C . ILE A 1 89 ? -26.609 0.214 5.648 1 95.81 89 ILE A C 1
ATOM 718 O O . ILE A 1 89 ? -27.359 1.161 5.906 1 95.81 89 ILE A O 1
ATOM 722 N N . ALA A 1 90 ? -26.844 -0.691 4.648 1 94.88 90 ALA A N 1
ATOM 723 C CA . ALA A 1 90 ? -28.047 -0.601 3.824 1 94.88 90 ALA A CA 1
ATOM 724 C C . ALA A 1 90 ? -29.297 -0.701 4.68 1 94.88 90 ALA A C 1
ATOM 726 O O . ALA A 1 90 ? -30.266 0.024 4.449 1 94.88 90 ALA A O 1
ATOM 727 N N . ARG A 1 91 ? -29.297 -1.584 5.59 1 94.19 91 ARG A N 1
ATOM 728 C CA . ARG A 1 91 ? -30.422 -1.781 6.496 1 94.19 91 ARG A CA 1
ATOM 729 C C . ARG A 1 91 ? -30.703 -0.519 7.305 1 94.19 91 ARG A C 1
ATOM 731 O O . ARG A 1 91 ? -31.859 -0.103 7.434 1 94.19 91 ARG A O 1
ATOM 738 N N . ILE A 1 92 ? -29.672 0.104 7.875 1 92.31 92 ILE A N 1
ATOM 739 C CA . ILE A 1 92 ? -29.828 1.312 8.68 1 92.31 92 ILE A CA 1
ATOM 740 C C . ILE A 1 92 ? -30.391 2.439 7.816 1 92.31 92 ILE A C 1
ATOM 742 O O . ILE A 1 92 ? -31.188 3.246 8.289 1 92.31 92 ILE A O 1
ATOM 746 N N . LYS A 1 93 ? -30.016 2.439 6.559 1 92.06 93 LYS A N 1
ATOM 747 C CA . LYS A 1 93 ? -30.469 3.48 5.637 1 92.06 93 LYS A CA 1
ATOM 748 C C . LYS A 1 93 ? -31.891 3.197 5.133 1 92.06 93 LYS A C 1
ATOM 750 O O . LYS A 1 93 ? -32.531 4.066 4.527 1 92.06 93 LYS A O 1
ATOM 755 N N . GLY A 1 94 ? -32.406 2.045 5.473 1 89.44 94 GLY A N 1
ATOM 756 C CA . GLY A 1 94 ? -33.719 1.673 5.031 1 89.44 94 GLY A CA 1
ATOM 757 C C . GLY A 1 94 ? -33.781 1.214 3.586 1 89.44 94 GLY A C 1
ATOM 758 O O . GLY A 1 94 ? -34.75 1.464 2.879 1 89.44 94 GLY A O 1
ATOM 759 N N . GLU A 1 95 ? -32.688 0.683 3.158 1 76.88 95 GLU A N 1
ATOM 760 C CA . GLU A 1 95 ? -32.625 0.156 1.799 1 76.88 95 GLU A CA 1
ATOM 761 C C . GLU A 1 95 ? -32.781 -1.361 1.786 1 76.88 95 GLU A C 1
ATOM 763 O O . GLU A 1 95 ? -32.5 -2.027 2.787 1 76.88 95 GLU A O 1
ATOM 768 N N . MET B 1 1 ? -9.758 13.18 26.016 1 49.12 1 MET B N 1
ATOM 769 C CA . MET B 1 1 ? -10.469 12.508 24.938 1 49.12 1 MET B CA 1
ATOM 770 C C . MET B 1 1 ? -11.977 12.75 25.047 1 49.12 1 MET B C 1
ATOM 772 O O . MET B 1 1 ? -12.672 12.789 24.031 1 49.12 1 MET B O 1
ATOM 776 N N . SER B 1 2 ? -12.5 13.094 26.266 1 58.44 2 SER B N 1
ATOM 777 C CA . SER B 1 2 ? -13.883 13.406 26.609 1 58.44 2 SER B CA 1
ATOM 778 C C . SER B 1 2 ? -14.305 14.75 26.016 1 58.44 2 SER B C 1
ATOM 780 O O . SER B 1 2 ? -15.398 14.883 25.469 1 58.44 2 SER B O 1
ATOM 782 N N . ASP B 1 3 ? -13.359 15.672 26.078 1 57.56 3 ASP B N 1
ATOM 783 C CA . ASP B 1 3 ? -13.688 17.031 25.656 1 57.56 3 ASP B CA 1
ATOM 784 C C . ASP B 1 3 ? -13.93 17.094 24.141 1 57.56 3 ASP B C 1
ATOM 786 O O . ASP B 1 3 ? -14.797 17.844 23.688 1 57.56 3 ASP B O 1
ATOM 790 N N . PHE B 1 4 ? -13.039 16.359 23.266 1 59.75 4 PHE B N 1
ATOM 791 C CA . PHE B 1 4 ? -13.281 16.281 21.828 1 59.75 4 PHE B CA 1
ATOM 792 C C . PHE B 1 4 ? -14.633 15.641 21.531 1 59.75 4 PHE B C 1
ATOM 794 O O . PHE B 1 4 ? -15.398 16.141 20.719 1 59.75 4 PHE B O 1
ATOM 801 N N . PHE B 1 5 ? -15.023 14.641 22.297 1 62.94 5 PHE B N 1
ATOM 802 C CA . PHE B 1 5 ? -16.328 14 22.125 1 62.94 5 PHE B CA 1
ATOM 803 C C . PHE B 1 5 ? -17.453 14.938 22.516 1 62.94 5 PHE B C 1
ATOM 805 O O . PHE B 1 5 ? -18.531 14.898 21.938 1 62.94 5 PHE B O 1
ATOM 812 N N . ASP B 1 6 ? -17.234 15.703 23.531 1 59.06 6 ASP B N 1
ATOM 813 C CA . ASP B 1 6 ? -18.234 16.641 24.031 1 59.06 6 ASP B CA 1
ATOM 814 C C . ASP B 1 6 ? -18.469 17.766 23.031 1 59.06 6 ASP B C 1
ATOM 816 O O . ASP B 1 6 ? -19.609 18.203 22.812 1 59.06 6 ASP B O 1
ATOM 820 N N . THR B 1 7 ? -17.453 18.297 22.328 1 56.94 7 THR B N 1
ATOM 821 C CA . THR B 1 7 ? -17.562 19.391 21.359 1 56.94 7 THR B CA 1
ATOM 822 C C . THR B 1 7 ? -18.297 18.938 20.094 1 56.94 7 THR B C 1
ATOM 824 O O . THR B 1 7 ? -19.141 19.656 19.562 1 56.94 7 THR B O 1
ATOM 827 N N . ILE B 1 8 ? -18.125 17.703 19.562 1 56.41 8 ILE B N 1
ATOM 828 C CA . ILE B 1 8 ? -18.906 17.156 18.469 1 56.41 8 ILE B CA 1
ATOM 829 C C . ILE B 1 8 ? -20.328 16.859 18.938 1 56.41 8 ILE B C 1
ATOM 831 O O . ILE B 1 8 ? -21.297 17.078 18.203 1 56.41 8 ILE B O 1
ATOM 835 N N . GLY B 1 9 ? -20.578 16.484 20.234 1 50.91 9 GLY B N 1
ATOM 836 C CA . GLY B 1 9 ? -21.875 16.234 20.812 1 50.91 9 GLY B CA 1
ATOM 837 C C . GLY B 1 9 ? -22.781 17.469 20.812 1 50.91 9 GLY B C 1
ATOM 838 O O . GLY B 1 9 ? -23.953 17.375 20.5 1 50.91 9 GLY B O 1
ATOM 839 N N . LYS B 1 10 ? -22.312 18.594 21.312 1 51.88 10 LYS B N 1
ATOM 840 C CA . LYS B 1 10 ? -23.109 19.812 21.484 1 51.88 10 LYS B CA 1
ATOM 841 C C . LYS B 1 10 ? -23.609 20.328 20.141 1 51.88 10 LYS B C 1
ATOM 843 O O . LYS B 1 10 ? -24.734 20.812 20.031 1 51.88 10 LYS B O 1
ATOM 848 N N . ARG B 1 11 ? -22.891 20.391 19.094 1 51.12 11 ARG B N 1
ATOM 849 C CA . ARG B 1 11 ? -23.344 20.891 17.797 1 51.12 11 ARG B CA 1
ATOM 850 C C . ARG B 1 11 ? -24.469 20.031 17.234 1 51.12 11 ARG B C 1
ATOM 852 O O . ARG B 1 11 ? -25.391 20.547 16.609 1 51.12 11 ARG B O 1
ATOM 859 N N . ILE B 1 12 ? -24.453 18.75 17.625 1 49.09 12 ILE B N 1
ATOM 860 C CA . ILE B 1 12 ? -25.531 17.859 17.172 1 49.09 12 ILE B CA 1
ATOM 861 C C . ILE B 1 12 ? -26.766 18.062 18.047 1 49.09 12 ILE B C 1
ATOM 863 O O . ILE B 1 12 ? -27.891 17.844 17.609 1 49.09 12 ILE B O 1
ATOM 867 N N . SER B 1 13 ? -26.641 18.656 19.219 1 42.06 13 SER B N 1
ATOM 868 C CA . SER B 1 13 ? -27.781 18.734 20.125 1 42.06 13 SER B CA 1
ATOM 869 C C . SER B 1 13 ? -28.859 19.672 19.578 1 42.06 13 SER B C 1
ATOM 871 O O . SER B 1 13 ? -30.031 19.578 19.953 1 42.06 13 SER B O 1
ATOM 873 N N . ASP B 1 14 ? -28.578 20.828 19 1 40.56 14 ASP B N 1
ATOM 874 C CA . ASP B 1 14 ? -29.734 21.656 18.688 1 40.56 14 ASP B CA 1
ATOM 875 C C . ASP B 1 14 ? -30.719 20.906 17.781 1 40.56 14 ASP B C 1
ATOM 877 O O . ASP B 1 14 ? -31.938 21.016 17.953 1 40.56 14 ASP B O 1
ATOM 881 N N . THR B 1 15 ? -30.391 20.781 16.547 1 48.62 15 THR B N 1
ATOM 882 C CA . THR B 1 15 ? -31.406 20.422 15.562 1 48.62 15 THR B CA 1
ATOM 883 C C . THR B 1 15 ? -31.891 18.984 15.766 1 48.62 15 THR B C 1
ATOM 885 O O . THR B 1 15 ? -32.75 18.5 15.039 1 48.62 15 THR B O 1
ATOM 888 N N . VAL B 1 16 ? -31.922 18.438 17.047 1 46.25 16 VAL B N 1
ATOM 889 C CA . VAL B 1 16 ? -32.25 17.094 17.5 1 46.25 16 VAL B CA 1
ATOM 890 C C . VAL B 1 16 ? -33.75 16.828 17.328 1 46.25 16 VAL B C 1
ATOM 892 O O . VAL B 1 16 ? -34.188 15.688 17.406 1 46.25 16 VAL B O 1
ATOM 895 N N . ASP B 1 17 ? -34.625 17.797 17.422 1 42.09 17 ASP B N 1
ATOM 896 C CA . ASP B 1 17 ? -36 17.281 17.469 1 42.09 17 ASP B CA 1
ATOM 897 C C . ASP B 1 17 ? -36.188 16.172 16.422 1 42.09 17 ASP B C 1
ATOM 899 O O . ASP B 1 17 ? -36.719 15.109 16.734 1 42.09 17 ASP B O 1
ATOM 903 N N . ASP B 1 18 ? -36.75 16.438 15.211 1 42.56 18 ASP B N 1
ATOM 904 C CA . ASP B 1 18 ? -37.156 15.453 14.219 1 42.56 18 ASP B CA 1
ATOM 905 C C . ASP B 1 18 ? -36 14.531 13.836 1 42.56 18 ASP B C 1
ATOM 907 O O . ASP B 1 18 ? -36.188 13.539 13.133 1 42.56 18 ASP B O 1
ATOM 911 N N . LEU B 1 19 ? -34.688 14.992 13.852 1 44.16 19 LEU B N 1
ATOM 912 C CA . LEU B 1 19 ? -33.438 14.438 13.352 1 44.16 19 LEU B CA 1
ATOM 913 C C . LEU B 1 19 ? -32.844 13.43 14.336 1 44.16 19 LEU B C 1
ATOM 915 O O . LEU B 1 19 ? -31.766 12.891 14.109 1 44.16 19 LEU B O 1
ATOM 919 N N . GLY B 1 20 ? -33.188 13.203 15.445 1 49.25 20 GLY B N 1
ATOM 920 C CA . GLY B 1 20 ? -32.625 12.328 16.484 1 49.25 20 GLY B CA 1
ATOM 921 C C . GLY B 1 20 ? -32.312 10.938 15.977 1 49.25 20 GLY B C 1
ATOM 922 O O . GLY B 1 20 ? -31.297 10.352 16.359 1 49.25 20 GLY B O 1
ATOM 923 N N . LYS B 1 21 ? -33.281 10.102 15.508 1 54.78 21 LYS B N 1
ATOM 924 C CA . LYS B 1 21 ? -33.031 8.789 14.922 1 54.78 21 LYS B CA 1
ATOM 925 C C . LYS B 1 21 ? -31.906 8.828 13.898 1 54.78 21 LYS B C 1
ATOM 927 O O . LYS B 1 21 ? -31.125 7.879 13.805 1 54.78 21 LYS B O 1
ATOM 932 N N . LYS B 1 22 ? -31.75 9.836 13.25 1 60.53 22 LYS B N 1
ATOM 933 C CA . LYS B 1 22 ? -30.75 9.961 12.203 1 60.53 22 LYS B CA 1
ATOM 934 C C . LYS B 1 22 ? -29.344 10.047 12.805 1 60.53 22 LYS B C 1
ATOM 936 O O . LYS B 1 22 ? -28.375 9.539 12.227 1 60.53 22 LYS B O 1
ATOM 941 N N . ALA B 1 23 ? -29.281 10.648 14.141 1 62.66 23 ALA B N 1
ATOM 942 C CA . ALA B 1 23 ? -27.969 10.75 14.766 1 62.66 23 ALA B CA 1
ATOM 943 C C . ALA B 1 23 ? -27.406 9.375 15.094 1 62.66 23 ALA B C 1
ATOM 945 O O . ALA B 1 23 ? -26.219 9.102 14.844 1 62.66 23 ALA B O 1
ATOM 946 N N . GLY B 1 24 ? -28.219 8.523 15.719 1 71.19 24 GLY B N 1
ATOM 947 C CA . GLY B 1 24 ? -27.781 7.168 16.016 1 71.19 24 GLY B CA 1
ATOM 948 C C . GLY B 1 24 ? -27.422 6.371 14.773 1 71.19 24 GLY B C 1
ATOM 949 O O . GLY B 1 24 ? -26.391 5.691 14.742 1 71.19 24 GLY B O 1
ATOM 950 N N . ASP B 1 25 ? -28.172 6.621 13.789 1 81.25 25 ASP B N 1
ATOM 951 C CA . ASP B 1 25 ? -27.938 5.926 12.531 1 81.25 25 ASP B CA 1
ATOM 952 C C . ASP B 1 25 ? -26.641 6.371 11.883 1 81.25 25 ASP B C 1
ATOM 954 O O . ASP B 1 25 ? -25.875 5.547 11.367 1 81.25 25 ASP B O 1
ATOM 958 N N . THR B 1 26 ? -26.422 7.676 12.133 1 84.06 26 THR B N 1
ATOM 959 C CA . THR B 1 26 ? -25.219 8.219 11.5 1 84.06 26 THR B CA 1
ATOM 960 C C . THR B 1 26 ? -23.969 7.672 12.164 1 84.06 26 THR B C 1
ATOM 962 O O . THR B 1 26 ? -23.016 7.285 11.484 1 84.06 26 THR B O 1
ATOM 965 N N . ILE B 1 27 ? -24.016 7.637 13.539 1 89.31 27 ILE B N 1
ATOM 966 C CA . ILE B 1 27 ? -22.875 7.121 14.266 1 89.31 27 ILE B CA 1
ATOM 967 C C . ILE B 1 27 ? -22.656 5.648 13.93 1 89.31 27 ILE B C 1
ATOM 969 O O . ILE B 1 27 ? -21.531 5.203 13.734 1 89.31 27 ILE B O 1
ATOM 973 N N . ASP B 1 28 ? -23.688 4.906 13.812 1 91.75 28 ASP B N 1
ATOM 974 C CA . ASP B 1 28 ? -23.594 3.482 13.508 1 91.75 28 ASP B CA 1
ATOM 975 C C . ASP B 1 28 ? -23.062 3.26 12.094 1 91.75 28 ASP B C 1
ATOM 977 O O . ASP B 1 28 ? -22.234 2.383 11.867 1 91.75 28 ASP B O 1
ATOM 981 N N . ILE B 1 29 ? -23.5 4.059 11.25 1 94.56 29 ILE B N 1
ATOM 982 C CA . ILE B 1 29 ? -23.016 3.963 9.875 1 94.56 29 ILE B CA 1
ATOM 983 C C . ILE B 1 29 ? -21.531 4.297 9.812 1 94.56 29 ILE B C 1
ATOM 985 O O . ILE B 1 29 ? -20.766 3.605 9.148 1 94.56 29 ILE B O 1
ATOM 989 N N . GLN B 1 30 ? -21.188 5.332 10.523 1 93.56 30 GLN B N 1
ATOM 990 C CA . GLN B 1 30 ? -19.781 5.727 10.516 1 93.56 30 GLN B CA 1
ATOM 991 C C . GLN B 1 30 ? -18.891 4.621 11.086 1 93.56 30 GLN B C 1
ATOM 993 O O . GLN B 1 30 ? -17.797 4.371 10.57 1 93.56 30 GLN B O 1
ATOM 998 N N . LYS B 1 31 ? -19.375 3.988 12.055 1 95.25 31 LYS B N 1
ATOM 999 C CA . LYS B 1 31 ? -18.641 2.877 12.656 1 95.25 31 LYS B CA 1
ATOM 1000 C C . LYS B 1 31 ? -18.438 1.748 11.648 1 95.25 31 LYS B C 1
ATOM 1002 O O . LYS B 1 31 ? -17.344 1.185 11.547 1 95.25 31 LYS B O 1
ATOM 1007 N N . LYS B 1 32 ? -19.406 1.435 10.922 1 96.88 32 LYS B N 1
ATOM 1008 C CA . LYS B 1 32 ? -19.312 0.371 9.93 1 96.88 32 LYS B CA 1
ATOM 1009 C C . LYS B 1 32 ? -18.375 0.76 8.789 1 96.88 32 LYS B C 1
ATOM 1011 O O . LYS B 1 32 ? -17.609 -0.068 8.305 1 96.88 32 LYS B O 1
ATOM 1016 N N . LYS B 1 33 ? -18.453 1.977 8.453 1 96.56 33 LYS B N 1
ATOM 1017 C CA . LYS B 1 33 ? -17.547 2.449 7.402 1 96.56 33 LYS B CA 1
ATOM 1018 C C . LYS B 1 33 ? -16.094 2.373 7.855 1 96.56 33 LYS B C 1
ATOM 1020 O O . LYS B 1 33 ? -15.211 1.998 7.074 1 96.56 33 LYS B O 1
ATOM 1025 N N . ASN B 1 34 ? -15.906 2.748 9.094 1 97.62 34 ASN B N 1
ATOM 1026 C CA . ASN B 1 34 ? -14.562 2.633 9.648 1 97.62 34 ASN B CA 1
ATOM 1027 C C . ASN B 1 34 ? -14.086 1.183 9.664 1 97.62 34 ASN B C 1
ATOM 1029 O O . ASN B 1 34 ? -12.914 0.907 9.406 1 97.62 34 ASN B O 1
ATOM 1033 N N . GLU B 1 35 ? -14.953 0.307 9.969 1 97.38 35 GLU B N 1
ATOM 1034 C CA . GLU B 1 35 ? -14.641 -1.118 9.93 1 97.38 35 GLU B CA 1
ATOM 1035 C C . GLU B 1 35 ? -14.25 -1.554 8.516 1 97.38 35 GLU B C 1
ATOM 1037 O O . GLU B 1 35 ? -13.266 -2.277 8.336 1 97.38 35 GLU B O 1
ATOM 1042 N N . ILE B 1 36 ? -14.945 -1.142 7.574 1 98.19 36 ILE B N 1
ATOM 1043 C CA . ILE B 1 36 ? -14.672 -1.484 6.18 1 98.19 36 ILE B CA 1
ATOM 1044 C C . ILE B 1 36 ? -13.297 -0.96 5.777 1 98.19 36 ILE B C 1
ATOM 1046 O O . ILE B 1 36 ? -12.531 -1.658 5.105 1 98.19 36 ILE B O 1
ATOM 1050 N N . TYR B 1 37 ? -13.031 0.215 6.207 1 97.56 37 TYR B N 1
ATOM 1051 C CA . TYR B 1 37 ? -11.719 0.782 5.891 1 97.56 37 TYR B CA 1
ATOM 1052 C C . TYR B 1 37 ? -10.602 -0.085 6.453 1 97.56 37 TYR B C 1
ATOM 1054 O O . TYR B 1 37 ? -9.609 -0.348 5.77 1 97.56 37 TYR B O 1
ATOM 1062 N N . GLY B 1 38 ? -10.727 -0.465 7.66 1 97.75 38 GLY B N 1
ATOM 1063 C CA . GLY B 1 38 ? -9.742 -1.344 8.273 1 97.75 38 GLY B CA 1
ATOM 1064 C C . GLY B 1 38 ? -9.594 -2.668 7.551 1 97.75 38 GLY B C 1
ATOM 1065 O O . GLY B 1 38 ? -8.477 -3.143 7.336 1 97.75 38 GLY B O 1
ATOM 1066 N N . LEU B 1 39 ? -10.664 -3.246 7.152 1 97.81 39 LEU B N 1
ATOM 1067 C CA . LEU B 1 39 ? -10.656 -4.512 6.43 1 97.81 39 LEU B CA 1
ATOM 1068 C C . LEU B 1 39 ? -9.945 -4.367 5.086 1 97.81 39 LEU B C 1
ATOM 1070 O O . LEU B 1 39 ? -9.141 -5.223 4.711 1 97.81 39 LEU B O 1
ATOM 1074 N N . LYS B 1 40 ? -10.297 -3.324 4.406 1 97.31 40 LYS B N 1
ATOM 1075 C CA . LYS B 1 40 ? -9.695 -3.086 3.098 1 97.31 40 LYS B CA 1
ATOM 1076 C C . LYS B 1 40 ? -8.188 -2.842 3.221 1 97.31 40 LYS B C 1
ATOM 1078 O O . LYS B 1 40 ? -7.41 -3.305 2.385 1 97.31 40 LYS B O 1
ATOM 1083 N N . ARG B 1 41 ? -7.812 -2.146 4.223 1 97.06 41 ARG B N 1
ATOM 1084 C CA . ARG B 1 41 ? -6.395 -1.909 4.484 1 97.06 41 ARG B CA 1
ATOM 1085 C C . ARG B 1 41 ? -5.656 -3.221 4.723 1 97.06 41 ARG B C 1
ATOM 1087 O O . ARG B 1 41 ? -4.586 -3.447 4.156 1 97.06 41 ARG B O 1
ATOM 1094 N N . ASP B 1 42 ? -6.223 -4.031 5.512 1 97.75 42 ASP B N 1
ATOM 1095 C CA . ASP B 1 42 ? -5.617 -5.328 5.809 1 97.75 42 ASP B CA 1
ATOM 1096 C C . ASP B 1 42 ? -5.535 -6.195 4.555 1 97.75 42 ASP B C 1
ATOM 1098 O O . ASP B 1 42 ? -4.555 -6.914 4.355 1 97.75 42 ASP B O 1
ATOM 1102 N N . SER B 1 43 ? -6.531 -6.152 3.764 1 97.94 43 SER B N 1
ATOM 1103 C CA . SER B 1 43 ? -6.527 -6.906 2.516 1 97.94 43 SER B CA 1
ATOM 1104 C C . SER B 1 43 ? -5.43 -6.418 1.578 1 97.94 43 SER B C 1
ATOM 1106 O O . SER B 1 43 ? -4.754 -7.223 0.931 1 97.94 43 SER B O 1
ATOM 1108 N N . GLU B 1 44 ? -5.305 -5.109 1.505 1 96.94 44 GLU B N 1
ATOM 1109 C CA . GLU B 1 44 ? -4.234 -4.535 0.695 1 96.94 44 GLU B CA 1
ATOM 1110 C C . GLU B 1 44 ? -2.865 -4.996 1.189 1 96.94 44 GLU B C 1
ATOM 1112 O O . GLU B 1 44 ? -1.968 -5.266 0.387 1 96.94 44 GLU B O 1
ATOM 1117 N N . ARG B 1 45 ? -2.674 -5.105 2.451 1 97.5 45 ARG B N 1
ATOM 1118 C CA . ARG B 1 45 ? -1.422 -5.582 3.031 1 97.5 45 ARG B CA 1
ATOM 1119 C C . ARG B 1 45 ? -1.139 -7.023 2.611 1 97.5 45 ARG B C 1
ATOM 1121 O O . ARG B 1 45 ? -0.01 -7.355 2.244 1 97.5 45 ARG B O 1
ATOM 1128 N N . ASP B 1 46 ? -2.154 -7.812 2.686 1 97.62 46 ASP B N 1
ATOM 1129 C CA . ASP B 1 46 ? -1.986 -9.211 2.297 1 97.62 46 ASP B CA 1
ATOM 1130 C C . ASP B 1 46 ? -1.695 -9.328 0.803 1 97.62 46 ASP B C 1
ATOM 1132 O O . ASP B 1 46 ? -0.89 -10.164 0.389 1 97.62 46 ASP B O 1
ATOM 1136 N N . MET B 1 47 ? -2.389 -8.5 0.063 1 97.56 47 MET B N 1
ATOM 1137 C CA . MET B 1 47 ? -2.111 -8.484 -1.37 1 97.56 47 MET B CA 1
ATOM 1138 C C . MET B 1 47 ? -0.659 -8.102 -1.64 1 97.56 47 MET B C 1
ATOM 1140 O O . MET B 1 47 ? 0.012 -8.734 -2.457 1 97.56 47 MET B O 1
ATOM 1144 N N . THR B 1 48 ? -0.214 -7.117 -0.987 1 97.88 48 THR B N 1
ATOM 1145 C CA . THR B 1 48 ? 1.178 -6.703 -1.119 1 97.88 48 THR B CA 1
ATOM 1146 C C . THR B 1 48 ? 2.119 -7.836 -0.729 1 97.88 48 THR B C 1
ATOM 1148 O O . THR B 1 48 ? 3.137 -8.062 -1.388 1 97.88 48 THR B O 1
ATOM 1151 N N . GLU B 1 49 ? 1.803 -8.586 0.28 1 97.5 49 GLU B N 1
ATOM 1152 C CA . GLU B 1 49 ? 2.615 -9.711 0.725 1 97.5 49 GLU B CA 1
ATOM 1153 C C . GLU B 1 49 ? 2.666 -10.812 -0.335 1 97.5 49 GLU B C 1
ATOM 1155 O O . GLU B 1 49 ? 3.725 -11.391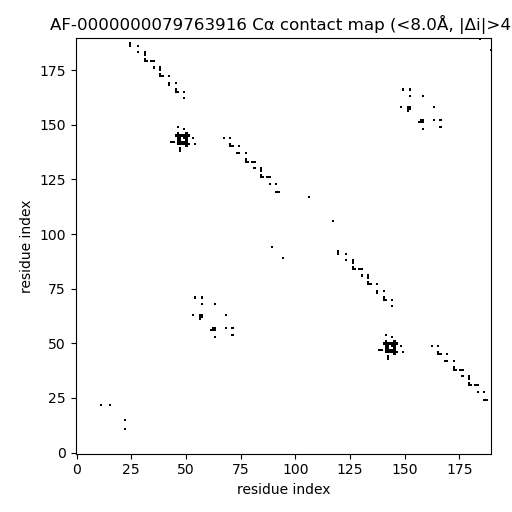 -0.587 1 97.5 49 GLU B O 1
ATOM 1160 N N . ILE B 1 50 ? 1.585 -11.117 -0.875 1 97 50 ILE B N 1
ATOM 1161 C CA . ILE B 1 50 ? 1.534 -12.094 -1.962 1 97 50 ILE B CA 1
ATOM 1162 C C . ILE B 1 50 ? 2.449 -11.641 -3.1 1 97 50 ILE B C 1
ATOM 1164 O O . ILE B 1 50 ? 3.252 -12.43 -3.605 1 97 50 ILE B O 1
ATOM 1168 N N . GLY B 1 51 ? 2.258 -10.383 -3.479 1 96.88 51 GLY B N 1
ATOM 1169 C CA . GLY B 1 51 ? 3.113 -9.844 -4.52 1 96.88 51 GLY B CA 1
ATOM 1170 C C . GLY B 1 51 ? 4.59 -9.953 -4.199 1 96.88 51 GLY B C 1
ATOM 1171 O O . GLY B 1 51 ? 5.402 -10.266 -5.07 1 96.88 51 GLY B O 1
ATOM 1172 N N . ARG B 1 52 ? 4.922 -9.672 -2.984 1 96.75 52 ARG B N 1
ATOM 1173 C CA . ARG B 1 52 ? 6.305 -9.773 -2.537 1 96.75 52 ARG B CA 1
ATOM 1174 C C . ARG B 1 52 ? 6.824 -11.203 -2.701 1 96.75 52 ARG B C 1
ATOM 1176 O O . ARG B 1 52 ? 7.953 -11.406 -3.158 1 96.75 52 ARG B O 1
ATOM 1183 N N . LEU B 1 53 ? 6.055 -12.172 -2.352 1 95.56 53 LEU B N 1
ATOM 1184 C CA . LEU B 1 53 ? 6.441 -13.578 -2.447 1 95.56 53 LEU B CA 1
ATOM 1185 C C . LEU B 1 53 ? 6.656 -13.984 -3.902 1 95.56 53 LEU B C 1
ATOM 1187 O O . LEU B 1 53 ? 7.609 -14.695 -4.219 1 95.56 53 LEU B O 1
ATOM 1191 N N . VAL B 1 54 ? 5.805 -13.555 -4.719 1 95.62 54 VAL B N 1
ATOM 1192 C CA . VAL B 1 54 ? 5.934 -13.828 -6.145 1 95.62 54 VAL B CA 1
ATOM 1193 C C . VAL B 1 54 ? 7.227 -13.203 -6.676 1 95.62 54 VAL B C 1
ATOM 1195 O O . VAL B 1 54 ? 7.973 -13.844 -7.414 1 95.62 54 VAL B O 1
ATOM 1198 N N . TYR B 1 55 ? 7.508 -12.023 -6.27 1 96.56 55 TYR B N 1
ATOM 1199 C CA . TYR B 1 55 ? 8.703 -11.32 -6.727 1 96.56 55 TYR B CA 1
ATOM 1200 C C . TYR B 1 55 ? 9.969 -12.008 -6.223 1 96.56 55 TYR B C 1
ATOM 1202 O O . TYR B 1 55 ? 10.961 -12.102 -6.945 1 96.56 55 TYR B O 1
ATOM 1210 N N . GLU B 1 56 ? 9.938 -12.453 -5.066 1 95.19 56 GLU B N 1
ATOM 1211 C CA . GLU B 1 56 ? 11.07 -13.188 -4.527 1 95.19 56 GLU B CA 1
ATOM 1212 C C . GLU B 1 56 ? 11.359 -14.438 -5.352 1 95.19 56 GLU B C 1
ATOM 1214 O O . GLU B 1 56 ? 12.523 -14.766 -5.613 1 95.19 56 GLU B O 1
ATOM 1219 N N . ARG B 1 57 ? 10.32 -15.062 -5.719 1 93.94 57 ARG B N 1
ATOM 1220 C CA . ARG B 1 57 ? 10.484 -16.234 -6.57 1 93.94 57 ARG B CA 1
ATOM 1221 C C . ARG B 1 57 ? 11.078 -15.844 -7.922 1 93.94 57 ARG B C 1
ATOM 1223 O O . ARG B 1 57 ? 11.945 -16.547 -8.445 1 93.94 57 ARG B O 1
ATOM 1230 N N . PHE B 1 58 ? 10.648 -14.836 -8.438 1 95.25 58 PHE B N 1
ATOM 1231 C CA . PHE B 1 58 ? 11.188 -14.305 -9.688 1 95.25 58 PHE B CA 1
ATOM 1232 C C . PHE B 1 58 ? 12.68 -14.047 -9.57 1 95.25 58 PHE B C 1
ATOM 1234 O O . PHE B 1 58 ? 13.453 -14.445 -10.438 1 95.25 58 PHE B O 1
ATOM 1241 N N . LYS B 1 59 ? 13.055 -13.484 -8.523 1 95 59 LYS B N 1
ATOM 1242 C CA . LYS B 1 59 ? 14.453 -13.156 -8.297 1 95 59 LYS B CA 1
ATOM 1243 C C . LYS B 1 59 ? 15.305 -14.422 -8.172 1 95 59 LYS B C 1
ATOM 1245 O O . LYS B 1 59 ? 16.484 -14.422 -8.516 1 95 59 LYS B O 1
ATOM 1250 N N . GLN B 1 60 ? 14.656 -15.43 -7.676 1 94.62 60 GLN B N 1
ATOM 1251 C CA . GLN B 1 60 ? 15.367 -16.688 -7.477 1 94.62 60 GLN B CA 1
ATOM 1252 C C . GLN B 1 60 ? 15.398 -17.516 -8.766 1 94.62 60 GLN B C 1
ATOM 1254 O O . GLN B 1 60 ? 15.992 -18.594 -8.797 1 94.62 60 GLN B O 1
ATOM 1259 N N . GLY B 1 61 ? 14.758 -17 -9.789 1 91.31 61 GLY B N 1
ATOM 1260 C CA . GLY B 1 61 ? 14.797 -17.672 -11.078 1 91.31 61 GLY B CA 1
ATOM 1261 C C . GLY B 1 61 ? 13.719 -18.719 -11.227 1 91.31 61 GLY B C 1
ATOM 1262 O O . GLY B 1 61 ? 13.773 -19.547 -12.148 1 91.31 61 GLY B O 1
ATOM 1263 N N . GLU B 1 62 ? 12.805 -18.734 -10.352 1 87.56 62 GLU B N 1
ATOM 1264 C CA . GLU B 1 62 ? 11.703 -19.688 -10.461 1 87.56 62 GLU B CA 1
ATOM 1265 C C . GLU B 1 62 ? 10.734 -19.297 -11.578 1 87.56 62 GLU B C 1
ATOM 1267 O O . GLU B 1 62 ? 10.688 -18.125 -11.977 1 87.56 62 GLU B O 1
ATOM 1272 N N . VAL B 1 63 ? 10.094 -20.375 -12.078 1 79.56 63 VAL B N 1
ATOM 1273 C CA . VAL B 1 63 ? 9.109 -20.109 -13.125 1 79.56 63 VAL B CA 1
ATOM 1274 C C . VAL B 1 63 ? 7.941 -19.312 -12.547 1 79.56 63 VAL B C 1
ATOM 1276 O O . VAL B 1 63 ? 7.32 -19.734 -11.562 1 79.56 63 VAL B O 1
ATOM 1279 N N . VAL B 1 64 ? 7.879 -18.078 -13.047 1 83.69 64 VAL B N 1
ATOM 1280 C CA . VAL B 1 64 ? 6.742 -17.234 -12.68 1 83.69 64 VAL B CA 1
ATOM 1281 C C . VAL B 1 64 ? 5.832 -17.031 -13.891 1 83.69 64 VAL B C 1
ATOM 1283 O O . VAL B 1 64 ? 6.293 -17.047 -15.031 1 83.69 64 VAL B O 1
ATOM 1286 N N . ASP B 1 65 ? 4.609 -16.953 -13.594 1 86.94 65 ASP B N 1
ATOM 1287 C CA . ASP B 1 65 ? 3.652 -16.75 -14.672 1 86.94 65 ASP B CA 1
ATOM 1288 C C . ASP B 1 65 ? 4.02 -15.516 -15.5 1 86.94 65 ASP B C 1
ATOM 1290 O O . ASP B 1 65 ? 4.445 -14.5 -14.945 1 86.94 65 ASP B O 1
ATOM 1294 N N . THR B 1 66 ? 3.84 -15.664 -16.812 1 86.88 66 THR B N 1
ATOM 1295 C CA . THR B 1 66 ? 4.203 -14.617 -17.75 1 86.88 66 THR B CA 1
ATOM 1296 C C . THR B 1 66 ? 3.457 -13.32 -17.438 1 86.88 66 THR B C 1
ATOM 1298 O O . THR B 1 66 ? 3.961 -12.227 -17.703 1 86.88 66 THR B O 1
ATOM 1301 N N . ASP B 1 67 ? 2.312 -13.461 -16.75 1 88.31 67 ASP B N 1
ATOM 1302 C CA . ASP B 1 67 ? 1.464 -12.312 -16.453 1 88.31 67 ASP B CA 1
ATOM 1303 C C . ASP B 1 67 ? 2.113 -11.398 -15.422 1 88.31 67 ASP B C 1
ATOM 1305 O O . ASP B 1 67 ? 1.76 -10.227 -15.305 1 88.31 67 ASP B O 1
ATOM 1309 N N . PHE B 1 68 ? 3.066 -11.977 -14.758 1 94.19 68 PHE B N 1
ATOM 131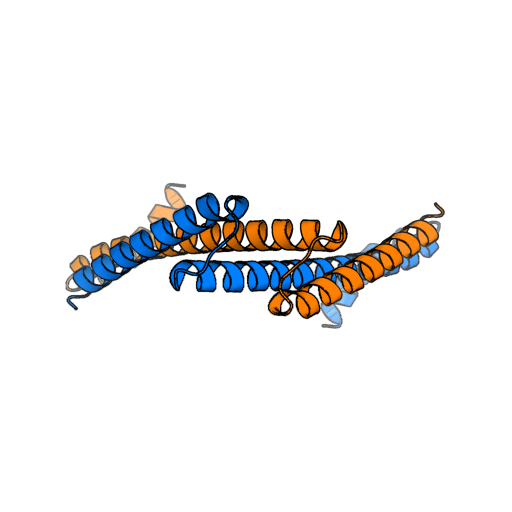0 C CA . PHE B 1 68 ? 3.652 -11.219 -13.656 1 94.19 68 PHE B CA 1
ATOM 1311 C C . PHE B 1 68 ? 5.012 -10.656 -14.055 1 94.19 68 PHE B C 1
ATOM 1313 O O . PHE B 1 68 ? 5.547 -9.781 -13.375 1 94.19 68 PHE B O 1
ATOM 1320 N N . ILE B 1 69 ? 5.555 -11.094 -15.172 1 94.75 69 ILE B N 1
ATOM 1321 C CA . ILE B 1 69 ? 6.949 -10.852 -15.523 1 94.75 69 ILE B CA 1
ATOM 1322 C C . ILE B 1 69 ? 7.172 -9.352 -15.734 1 94.75 69 ILE B C 1
ATOM 1324 O O . ILE B 1 69 ? 8.141 -8.789 -15.227 1 94.75 69 ILE B O 1
ATOM 1328 N N . ALA B 1 70 ? 6.242 -8.773 -16.484 1 96.12 70 ALA B N 1
ATOM 1329 C CA . ALA B 1 70 ? 6.395 -7.348 -16.766 1 96.12 70 ALA B CA 1
ATOM 1330 C C . ALA B 1 70 ? 6.43 -6.531 -15.477 1 96.12 70 ALA B C 1
ATOM 1332 O O . ALA B 1 70 ? 7.223 -5.598 -15.344 1 96.12 70 ALA B O 1
ATOM 1333 N N . LEU B 1 71 ? 5.594 -6.867 -14.586 1 97.38 71 LEU B N 1
ATOM 1334 C CA . LEU B 1 71 ? 5.547 -6.164 -13.305 1 97.38 71 LEU B CA 1
ATOM 1335 C C . LEU B 1 71 ? 6.812 -6.426 -12.492 1 97.38 71 LEU B C 1
ATOM 1337 O O . LEU B 1 71 ? 7.371 -5.504 -11.898 1 97.38 71 LEU B O 1
ATOM 1341 N N . CYS B 1 72 ? 7.273 -7.609 -12.477 1 96.94 72 CYS B N 1
ATOM 1342 C CA . CYS B 1 72 ? 8.484 -7.973 -11.75 1 96.94 72 CYS B CA 1
ATOM 1343 C C . CYS B 1 72 ? 9.695 -7.234 -12.312 1 96.94 72 CYS B C 1
ATOM 1345 O O . CYS B 1 72 ? 10.523 -6.727 -11.555 1 96.94 72 CYS B O 1
ATOM 1347 N N . GLU B 1 73 ? 9.758 -7.207 -13.633 1 97.06 73 GLU B N 1
ATOM 1348 C CA . GLU B 1 73 ? 10.867 -6.516 -14.273 1 97.06 73 GLU B CA 1
ATOM 1349 C C . GLU B 1 73 ? 10.867 -5.027 -13.938 1 97.06 73 GLU B C 1
ATOM 1351 O O . GLU B 1 73 ? 11.93 -4.43 -13.734 1 97.06 73 GLU B O 1
ATOM 1356 N N . ALA B 1 74 ? 9.688 -4.496 -13.906 1 97.94 74 ALA B N 1
ATOM 1357 C CA . ALA B 1 74 ? 9.57 -3.09 -13.531 1 97.94 74 ALA B CA 1
ATOM 1358 C C . ALA B 1 74 ? 10.07 -2.861 -12.109 1 97.94 74 ALA B C 1
ATOM 1360 O O . ALA B 1 74 ? 10.773 -1.882 -11.836 1 97.94 74 ALA B O 1
ATOM 1361 N N . ILE B 1 75 ? 9.734 -3.688 -11.211 1 97.81 75 ILE B N 1
ATOM 1362 C CA . ILE B 1 75 ? 10.18 -3.602 -9.82 1 97.81 75 ILE B CA 1
ATOM 1363 C C . ILE B 1 75 ? 11.703 -3.723 -9.758 1 97.81 75 ILE B C 1
ATOM 1365 O O . ILE B 1 75 ? 12.359 -2.957 -9.055 1 97.81 75 ILE B O 1
ATOM 1369 N N . GLU B 1 76 ? 12.195 -4.691 -10.477 1 97.62 76 GLU B N 1
ATOM 1370 C CA . GLU B 1 76 ? 13.641 -4.891 -10.508 1 97.62 76 GLU B CA 1
ATOM 1371 C C . GLU B 1 76 ? 14.359 -3.635 -10.984 1 97.62 76 GLU B C 1
ATOM 1373 O O . GLU B 1 76 ? 15.375 -3.238 -10.406 1 97.62 76 GLU B O 1
ATOM 1378 N N . LYS B 1 77 ? 13.852 -3.07 -12.016 1 98.25 77 LYS B N 1
ATOM 1379 C CA . LYS B 1 77 ? 14.43 -1.839 -12.539 1 98.25 77 LYS B CA 1
ATOM 1380 C C . LYS B 1 77 ? 14.414 -0.73 -11.492 1 98.25 77 LYS B C 1
ATOM 1382 O O . LYS B 1 77 ? 15.391 0.019 -11.359 1 98.25 77 LYS B O 1
ATOM 1387 N N . ARG B 1 78 ? 13.312 -0.665 -10.781 1 98.25 78 ARG B N 1
ATOM 1388 C CA . ARG B 1 78 ? 13.219 0.366 -9.75 1 98.25 78 ARG B CA 1
ATOM 1389 C C . ARG B 1 78 ? 14.188 0.087 -8.609 1 98.25 78 ARG B C 1
ATOM 1391 O O . ARG B 1 78 ? 14.727 1.016 -8 1 98.25 78 ARG B O 1
ATOM 1398 N N . GLU B 1 79 ? 14.406 -1.15 -8.266 1 97.44 79 GLU B N 1
ATOM 1399 C CA . GLU B 1 79 ? 15.391 -1.508 -7.254 1 97.44 79 GLU B CA 1
ATOM 1400 C C . GLU B 1 79 ? 16.797 -1.057 -7.664 1 97.44 79 GLU B C 1
ATOM 1402 O O . GLU B 1 79 ? 17.562 -0.577 -6.828 1 97.44 79 GLU B O 1
ATOM 1407 N N . GLU B 1 80 ? 17.109 -1.251 -8.953 1 98.06 80 GLU B N 1
ATOM 1408 C CA . GLU B 1 80 ? 18.391 -0.792 -9.469 1 98.06 80 GLU B CA 1
ATOM 1409 C C . GLU B 1 80 ? 18.531 0.725 -9.359 1 98.06 80 GLU B C 1
ATOM 1411 O O . GLU B 1 80 ? 19.594 1.237 -9 1 98.06 80 GLU B O 1
ATOM 1416 N N . GLN B 1 81 ? 17.422 1.36 -9.711 1 98.19 81 GLN B N 1
ATOM 1417 C CA . GLN B 1 81 ? 17.406 2.814 -9.594 1 98.19 81 GLN B CA 1
ATOM 1418 C C . GLN B 1 81 ? 17.594 3.254 -8.148 1 98.19 81 GLN B C 1
ATOM 1420 O O . GLN B 1 81 ? 18.297 4.234 -7.871 1 98.19 81 GLN B O 1
ATOM 1425 N N . THR B 1 82 ? 16.969 2.584 -7.285 1 97.81 82 THR B N 1
ATOM 1426 C CA . THR B 1 82 ? 17.109 2.863 -5.859 1 97.81 82 THR B CA 1
ATOM 1427 C C . THR B 1 82 ? 18.562 2.725 -5.418 1 97.81 82 THR B C 1
ATOM 1429 O O . THR B 1 82 ? 19.078 3.568 -4.68 1 97.81 82 THR B O 1
ATOM 1432 N N . GLU B 1 83 ? 19.203 1.715 -5.887 1 97.56 83 GLU B N 1
ATOM 1433 C CA . GLU B 1 83 ? 20.609 1.485 -5.566 1 97.56 83 GLU B CA 1
ATOM 1434 C C . GLU B 1 83 ? 21.484 2.625 -6.078 1 97.56 83 GLU B C 1
ATOM 1436 O O . GLU B 1 83 ? 22.406 3.066 -5.387 1 97.56 83 GLU B O 1
ATOM 1441 N N . VAL B 1 84 ? 21.266 3.002 -7.215 1 97.62 84 VAL B N 1
ATOM 1442 C CA . VAL B 1 84 ? 22 4.113 -7.801 1 97.62 84 VAL B CA 1
ATOM 1443 C C . VAL B 1 84 ? 21.844 5.359 -6.934 1 97.62 84 VAL B C 1
ATOM 1445 O O . VAL B 1 84 ? 22.828 6.055 -6.648 1 97.62 84 VAL B O 1
ATOM 1448 N N . CYS B 1 85 ? 20.594 5.613 -6.535 1 97.62 85 CYS B N 1
ATOM 1449 C CA . CYS B 1 85 ? 20.328 6.766 -5.68 1 97.62 85 CYS B CA 1
ATOM 1450 C C . CYS B 1 85 ? 21.094 6.648 -4.363 1 97.62 85 CYS B C 1
ATOM 1452 O O . CYS B 1 85 ? 21.656 7.629 -3.879 1 97.62 85 CYS B O 1
ATOM 1454 N N . GLU B 1 86 ? 21.062 5.5 -3.818 1 97.06 86 GLU B N 1
ATOM 1455 C CA . GLU B 1 86 ? 21.75 5.258 -2.553 1 97.06 86 GLU B CA 1
ATOM 1456 C C . GLU B 1 86 ? 23.266 5.465 -2.697 1 97.06 86 GLU B C 1
ATOM 1458 O O . GLU B 1 86 ? 23.906 6 -1.798 1 97.06 86 GLU B O 1
ATOM 1463 N N . GLN B 1 87 ? 23.828 5.039 -3.785 1 96.94 87 GLN B N 1
ATOM 1464 C CA . GLN B 1 87 ? 25.25 5.234 -4.055 1 96.94 87 GLN B CA 1
ATOM 1465 C C . GLN B 1 87 ? 25.594 6.719 -4.195 1 96.94 87 GLN B C 1
ATOM 1467 O O . GLN B 1 87 ? 26.625 7.176 -3.719 1 96.94 87 GLN B O 1
ATOM 1472 N N . GLU B 1 88 ? 24.734 7.418 -4.832 1 95.88 88 GLU B N 1
ATOM 1473 C CA . GLU B 1 88 ? 24.922 8.859 -4.973 1 95.88 88 GLU B CA 1
ATOM 1474 C C . GLU B 1 88 ? 24.875 9.555 -3.615 1 95.88 88 GLU B C 1
ATOM 1476 O O . GLU B 1 88 ? 25.672 10.461 -3.354 1 95.88 88 GLU B O 1
ATOM 1481 N N . ILE B 1 89 ? 23.984 9.164 -2.852 1 95.75 89 ILE B N 1
ATOM 1482 C CA . ILE B 1 89 ? 23.875 9.727 -1.509 1 95.75 89 ILE B CA 1
ATOM 1483 C C . ILE B 1 89 ? 25.156 9.438 -0.728 1 95.75 89 ILE B C 1
ATOM 1485 O O . ILE B 1 89 ? 25.688 10.328 -0.054 1 95.75 89 ILE B O 1
ATOM 1489 N N . ALA B 1 90 ? 25.641 8.172 -0.844 1 94.88 90 ALA B N 1
ATOM 1490 C CA . ALA B 1 90 ? 26.875 7.781 -0.172 1 94.88 90 ALA B CA 1
ATOM 1491 C C . ALA B 1 90 ? 28.047 8.641 -0.641 1 94.88 90 ALA B C 1
ATOM 1493 O O . ALA B 1 90 ? 28.875 9.055 0.165 1 94.88 90 ALA B O 1
ATOM 1494 N N . ARG B 1 91 ? 28.109 8.852 -1.889 1 94.06 91 ARG B N 1
ATOM 1495 C CA . ARG B 1 91 ? 29.172 9.672 -2.479 1 94.06 91 ARG B CA 1
ATOM 1496 C C . ARG B 1 91 ? 29.141 11.094 -1.921 1 94.06 91 ARG B C 1
ATOM 1498 O O . ARG B 1 91 ? 30.172 11.648 -1.559 1 94.06 91 ARG B O 1
ATOM 1505 N N . ILE B 1 92 ? 27.953 11.703 -1.846 1 92.12 92 ILE B N 1
ATOM 1506 C CA . ILE B 1 92 ? 27.812 13.062 -1.343 1 92.12 92 ILE B CA 1
ATOM 1507 C C . ILE B 1 92 ? 28.234 13.125 0.121 1 92.12 92 ILE B C 1
ATOM 1509 O O . ILE B 1 92 ? 28.828 14.117 0.561 1 92.12 92 ILE B O 1
ATOM 1513 N N . LYS B 1 93 ? 28 12.055 0.831 1 91.88 93 LYS B N 1
ATOM 1514 C CA . LYS B 1 93 ? 28.344 12 2.25 1 91.88 93 LYS B CA 1
ATOM 1515 C C . LYS B 1 93 ? 29.812 11.695 2.447 1 91.88 93 LYS B C 1
ATOM 1517 O O . LYS B 1 93 ? 30.344 11.82 3.559 1 91.88 93 LYS B O 1
ATOM 1522 N N . GLY B 1 94 ? 30.5 11.406 1.376 1 89.44 94 GLY B N 1
ATOM 1523 C CA . GLY B 1 94 ? 31.922 11.094 1.453 1 89.44 94 GLY B CA 1
ATOM 1524 C C . GLY B 1 94 ? 32.188 9.68 1.933 1 89.44 94 GLY B C 1
ATOM 1525 O O . GLY B 1 94 ? 33.188 9.438 2.625 1 89.44 94 GLY B O 1
ATOM 1526 N N . GLU B 1 95 ? 31.281 8.836 1.653 1 77.31 95 GLU B N 1
ATOM 1527 C CA . GLU B 1 95 ? 31.438 7.434 2.021 1 77.31 95 GLU B CA 1
ATOM 1528 C C . GLU B 1 95 ? 31.875 6.598 0.823 1 77.31 95 GLU B C 1
ATOM 1530 O O . GLU B 1 95 ? 31.625 6.973 -0.325 1 77.31 95 GLU B O 1
#

Sequence (190 aa):
MSDFFDTIGKRISDTVDDLGKKAGDTIDIQKKKNEIYGLKRDSERDMTEIGRLVYERFKQGEVVDTDFIALCEAIEKREEQTEVCEQEIARIKGEMSDFFDTIGKRISDTVDDLGKKAGDTIDIQKKKNEIYGLKRDSERDMTEIGRLVYERFKQGEVVDTDFIALCEAIEKREEQTEVCEQEIARIKGE

pLDDT: mean 84.07, std 18.97, range [40.56, 98.31]

Nearest PDB structures (foldseek):
  6vme-assembly5_N  TM=6.098E-01  e=4.466E+00  Homo sapiens
  6vme-assembly5_N  TM=6.098E-01  e=4.307E+00  Homo sapiens

Secondary structure (DSSP, 8-state):
-HHHHHHHHHHHHTTHHHHHHHHHHHHHHHHHHHHHHHHHHHHHHHHHHHHHHHHHHHHTT----HHHHHHHHHHHHHHHHHHHHHHHHHHHHT-/-HHHHHHHHHHHHTTHHHHHHHHHHHHHHHHHHHHHHHHHHHHHHHHHHHHHHHHHHHHTT----HHHHHHHHHHHHHHHHHHHHHHHHHHHHT-

Radius of gyration: 25.22 Å; Cα contacts (8 Å, |Δi|>4): 113; chains: 2; bounding box: 69×56×44 Å

Organism: NCBI:tx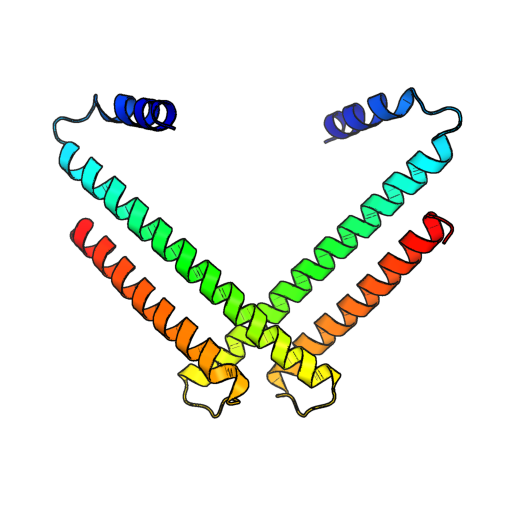id410072

Solvent-accessible surface area (backbone atoms only — not comparable to full-atom values): 10280 Å² total; per-residue (Å²): 118,64,64,66,53,48,58,62,46,54,71,55,52,68,76,30,77,96,45,45,73,54,50,58,46,47,54,52,40,50,52,40,52,52,50,40,50,52,43,52,51,52,36,49,50,45,22,29,50,45,14,48,54,52,44,52,38,47,74,72,66,46,94,61,61,74,88,45,45,66,53,44,52,51,39,52,53,40,53,53,51,40,49,52,41,52,51,51,43,35,49,71,73,72,97,116,63,64,67,53,49,59,63,47,54,71,56,54,67,74,31,77,93,47,44,72,55,51,58,45,46,53,52,40,51,51,40,51,52,50,38,52,53,44,51,52,52,37,48,51,45,22,27,49,44,15,48,54,54,43,52,38,47,75,70,67,44,94,61,62,76,88,45,45,66,53,45,53,53,39,51,52,40,51,53,51,39,49,51,40,51,50,51,43,35,50,73,72,71,97